Protein AF-A0A7Y7HTQ2-F1 (afdb_monomer)

Mean predicted aligned error: 9.41 Å

Structure (mmCIF, N/CA/C/O backbone):
data_AF-A0A7Y7HTQ2-F1
#
_entry.id   AF-A0A7Y7HTQ2-F1
#
loop_
_atom_site.group_PDB
_atom_site.id
_atom_site.type_symbol
_atom_site.label_atom_id
_atom_site.label_alt_id
_atom_site.label_comp_id
_atom_site.label_asym_id
_atom_site.label_entity_id
_atom_site.label_seq_id
_atom_site.pdbx_PDB_ins_code
_atom_site.Cartn_x
_atom_site.Cartn_y
_atom_site.Cartn_z
_atom_site.occupancy
_atom_site.B_iso_or_equiv
_atom_site.auth_seq_id
_atom_site.auth_comp_id
_atom_site.auth_asym_id
_atom_site.auth_atom_id
_atom_site.pdbx_PDB_model_num
ATOM 1 N N . MET A 1 1 ? -0.427 -9.510 -5.266 1.00 77.00 1 MET A N 1
ATOM 2 C CA . MET A 1 1 ? 0.005 -9.947 -3.918 1.00 77.00 1 MET A CA 1
ATOM 3 C C . MET A 1 1 ? 0.283 -8.762 -2.993 1.00 77.00 1 MET A C 1
ATOM 5 O O . MET A 1 1 ? -0.274 -8.772 -1.911 1.00 77.00 1 MET A O 1
ATOM 9 N N . TYR A 1 2 ? 1.017 -7.721 -3.427 1.00 90.69 2 TYR A N 1
ATOM 10 C CA . TYR A 1 2 ? 1.251 -6.487 -2.643 1.00 90.69 2 TYR A CA 1
ATOM 11 C C . TYR A 1 2 ? -0.009 -5.929 -1.949 1.00 90.69 2 TYR A C 1
ATOM 13 O O . TYR A 1 2 ? -0.053 -5.846 -0.726 1.00 90.69 2 TYR A O 1
ATOM 21 N N . GLU A 1 3 ? -1.048 -5.603 -2.730 1.00 91.75 3 GLU A N 1
ATOM 22 C CA . GLU A 1 3 ? -2.277 -4.967 -2.226 1.00 91.75 3 GLU A CA 1
ATOM 23 C C . GLU A 1 3 ? -2.999 -5.841 -1.196 1.00 91.75 3 GLU A C 1
ATOM 25 O O . GLU A 1 3 ? -3.417 -5.347 -0.157 1.00 91.75 3 GLU A O 1
ATOM 30 N N . VAL A 1 4 ? -3.067 -7.151 -1.447 1.00 93.62 4 VAL A N 1
ATOM 31 C CA . VAL A 1 4 ? -3.679 -8.120 -0.529 1.00 93.62 4 VAL A CA 1
ATOM 32 C C . VAL A 1 4 ? -2.907 -8.183 0.788 1.00 93.62 4 VAL A C 1
ATOM 34 O O . VAL A 1 4 ? -3.523 -8.143 1.848 1.00 93.62 4 VAL A O 1
ATOM 37 N N . THR A 1 5 ? -1.572 -8.240 0.742 1.00 96.31 5 THR A N 1
ATOM 38 C CA . THR A 1 5 ? -0.750 -8.285 1.957 1.00 96.31 5 THR A CA 1
ATOM 39 C C . THR A 1 5 ? -0.914 -7.020 2.789 1.00 96.31 5 THR A C 1
ATOM 41 O O . THR A 1 5 ? -1.166 -7.119 3.988 1.00 96.31 5 THR A O 1
ATOM 44 N N . LEU A 1 6 ? -0.807 -5.842 2.164 1.00 96.62 6 LEU A N 1
ATOM 45 C CA . LEU A 1 6 ? -0.951 -4.572 2.873 1.00 96.62 6 LEU A CA 1
ATOM 46 C C . LEU A 1 6 ? -2.354 -4.438 3.468 1.00 96.62 6 LEU A C 1
ATOM 48 O O . LEU A 1 6 ? -2.494 -4.159 4.655 1.00 96.62 6 LEU A O 1
ATOM 52 N N . ARG A 1 7 ? -3.390 -4.690 2.663 1.00 96.69 7 ARG A N 1
ATOM 53 C CA . ARG A 1 7 ? -4.786 -4.657 3.102 1.00 96.69 7 ARG A CA 1
ATOM 54 C C . ARG A 1 7 ? -5.019 -5.554 4.306 1.00 96.69 7 ARG A C 1
ATOM 56 O O . ARG A 1 7 ? -5.602 -5.110 5.288 1.00 96.69 7 ARG A O 1
ATOM 63 N N . ASN A 1 8 ? -4.592 -6.810 4.225 1.00 97.31 8 ASN A N 1
ATOM 64 C CA . ASN A 1 8 ? -4.834 -7.776 5.289 1.00 97.31 8 ASN A CA 1
ATOM 65 C C . ASN A 1 8 ? -4.094 -7.372 6.573 1.00 97.31 8 ASN A C 1
ATOM 67 O O . ASN A 1 8 ? -4.652 -7.517 7.657 1.00 97.31 8 ASN A O 1
ATOM 71 N N . ALA A 1 9 ? -2.885 -6.808 6.461 1.00 98.19 9 ALA A N 1
ATOM 72 C CA . ALA A 1 9 ? -2.145 -6.279 7.605 1.00 98.19 9 ALA A CA 1
ATOM 73 C C . ALA A 1 9 ? -2.853 -5.072 8.245 1.00 98.19 9 ALA A C 1
ATOM 75 O O . ALA A 1 9 ? -3.036 -5.048 9.462 1.00 98.19 9 ALA A O 1
ATOM 76 N N . ILE A 1 10 ? -3.319 -4.115 7.433 1.00 98.12 10 ILE A N 1
ATOM 77 C CA . ILE A 1 10 ? -4.090 -2.957 7.909 1.00 98.12 10 ILE A CA 1
ATOM 78 C C . ILE A 1 10 ? -5.382 -3.419 8.581 1.00 98.12 10 ILE A C 1
ATOM 80 O O . ILE A 1 10 ? -5.693 -2.982 9.687 1.00 98.12 10 ILE A O 1
ATOM 84 N N . HIS A 1 11 ? -6.128 -4.315 7.933 1.00 97.94 11 HIS A N 1
ATOM 85 C CA . HIS A 1 11 ? -7.374 -4.841 8.468 1.00 97.94 11 HIS A CA 1
ATOM 86 C C . HIS A 1 11 ? -7.144 -5.545 9.807 1.00 97.94 11 HIS A C 1
ATOM 88 O O . HIS A 1 11 ? -7.848 -5.249 10.766 1.00 97.94 11 HIS A O 1
ATOM 94 N N . ALA A 1 12 ? -6.133 -6.410 9.917 1.00 98.31 12 ALA A N 1
ATOM 95 C CA . ALA A 1 12 ? -5.802 -7.076 11.175 1.00 98.31 12 ALA A CA 1
ATOM 96 C C . ALA A 1 12 ? -5.446 -6.072 12.288 1.00 98.31 12 ALA A C 1
ATOM 98 O O . ALA A 1 12 ? -5.936 -6.198 13.413 1.00 98.31 12 ALA A O 1
ATOM 99 N N . ALA A 1 13 ? -4.644 -5.049 11.977 1.00 98.44 13 ALA A N 1
ATOM 100 C CA . ALA A 1 13 ? -4.253 -4.009 12.926 1.00 98.44 13 ALA A CA 1
ATOM 101 C C . ALA A 1 13 ? -5.442 -3.149 13.387 1.00 98.44 13 ALA A C 1
ATOM 103 O O . ALA A 1 13 ? -5.618 -2.917 14.585 1.00 98.44 13 ALA A O 1
ATOM 104 N N . ALA A 1 14 ? -6.289 -2.711 12.454 1.00 98.00 14 ALA A N 1
ATOM 105 C CA . ALA A 1 14 ? -7.491 -1.937 12.749 1.00 98.00 14 ALA A CA 1
ATOM 106 C C . ALA A 1 14 ? -8.499 -2.758 13.568 1.00 98.00 14 ALA A C 1
ATOM 108 O O . ALA A 1 14 ? -9.008 -2.276 14.581 1.00 98.00 14 ALA A O 1
ATOM 109 N N . SER A 1 15 ? -8.701 -4.027 13.205 1.00 98.00 15 SER A N 1
ATOM 110 C CA . SER A 1 15 ? -9.549 -4.967 13.943 1.00 98.00 15 SER A CA 1
ATOM 111 C C . SER A 1 15 ? -9.065 -5.173 15.374 1.00 98.00 15 SER A C 1
ATOM 113 O O . SER A 1 15 ? -9.860 -5.144 16.313 1.00 98.00 15 SER A O 1
ATOM 115 N N . LYS A 1 16 ? -7.750 -5.325 15.567 1.00 97.62 16 LYS A N 1
ATOM 116 C CA . LYS A 1 16 ? -7.134 -5.442 16.894 1.00 97.62 16 LYS A CA 1
ATOM 117 C C . LYS A 1 16 ? -7.305 -4.164 17.715 1.00 97.62 16 LYS A C 1
ATOM 119 O O . LYS A 1 16 ? -7.630 -4.248 18.898 1.00 97.62 16 LYS A O 1
ATOM 124 N N . PHE A 1 17 ? -7.121 -2.993 17.107 1.00 96.81 17 PHE A N 1
ATOM 125 C CA . PHE A 1 17 ? -7.304 -1.711 17.788 1.00 96.81 17 PHE A CA 1
ATOM 126 C C . PHE A 1 17 ? -8.758 -1.505 18.235 1.00 96.81 17 PHE A C 1
ATOM 128 O O . PHE A 1 17 ? -8.996 -1.151 19.391 1.00 96.81 17 PHE A O 1
ATOM 135 N N . ALA A 1 18 ? -9.719 -1.758 17.343 1.00 96.12 18 ALA A N 1
ATOM 136 C CA . ALA A 1 18 ? -11.150 -1.612 17.611 1.00 96.12 18 ALA A CA 1
ATOM 137 C C . ALA A 1 18 ? -11.735 -2.766 18.443 1.00 96.12 18 ALA A C 1
ATOM 139 O O . ALA A 1 18 ? -12.858 -2.669 18.930 1.00 96.12 18 ALA A O 1
ATOM 140 N N . LYS A 1 19 ? -10.982 -3.864 18.607 1.00 96.19 19 LYS A N 1
ATOM 141 C CA . LYS A 1 19 ? -11.442 -5.141 19.179 1.00 96.19 19 LYS A CA 1
ATOM 142 C C . LYS A 1 19 ? -12.650 -5.727 18.434 1.00 96.19 19 LYS A C 1
ATOM 144 O O . LYS A 1 19 ? -13.481 -6.406 19.034 1.00 96.19 19 LYS A O 1
ATOM 149 N N . ASN A 1 20 ? -12.758 -5.454 17.134 1.00 96.12 20 ASN A N 1
ATOM 150 C CA . ASN A 1 20 ? -13.853 -5.909 16.284 1.00 96.12 20 ASN A CA 1
ATOM 151 C C . ASN A 1 20 ? -13.441 -5.880 14.804 1.00 96.12 20 ASN A C 1
ATOM 153 O O . ASN A 1 20 ? -12.832 -4.912 14.357 1.00 96.12 20 ASN A O 1
ATOM 157 N N . ALA A 1 21 ? -13.812 -6.907 14.036 1.00 96.19 21 ALA A N 1
ATOM 158 C CA . ALA A 1 21 ? -13.518 -6.984 12.604 1.00 96.19 21 ALA A CA 1
ATOM 159 C C . ALA A 1 21 ? -14.261 -5.926 11.766 1.00 96.19 21 ALA A C 1
ATOM 161 O O . ALA A 1 21 ? -13.770 -5.493 10.728 1.00 96.19 21 ALA A O 1
ATOM 162 N N . ASN A 1 22 ? -15.415 -5.453 12.239 1.00 95.94 22 ASN A N 1
ATOM 163 C CA . ASN A 1 22 ? -16.217 -4.413 11.595 1.00 95.94 22 ASN A CA 1
ATOM 164 C C . ASN A 1 22 ? -15.806 -3.003 12.055 1.00 95.94 22 ASN A C 1
ATOM 166 O O . ASN A 1 22 ? -16.658 -2.147 12.271 1.00 95.94 22 ASN A O 1
ATOM 170 N N . TRP A 1 23 ? -14.507 -2.745 12.235 1.00 96.38 23 TRP A N 1
ATOM 171 C CA . TRP A 1 23 ? -13.965 -1.469 12.736 1.00 96.38 23 TRP A CA 1
ATOM 172 C C . TRP A 1 23 ? -14.415 -0.230 11.949 1.00 96.38 23 TRP A C 1
ATOM 174 O O . TRP A 1 23 ? -14.306 0.878 12.457 1.00 96.38 23 TRP A O 1
ATOM 184 N N . TYR A 1 24 ? -14.904 -0.404 10.724 1.00 95.25 24 TYR A N 1
ATOM 185 C CA . TYR A 1 24 ? -15.384 0.650 9.829 1.00 95.25 24 TYR A CA 1
ATOM 186 C C . TYR A 1 24 ? -16.888 0.952 9.964 1.00 95.25 24 TYR A C 1
ATOM 188 O O . TYR A 1 24 ? -17.378 1.900 9.348 1.00 95.25 24 TYR A O 1
ATOM 196 N N . ASP A 1 25 ? -17.647 0.135 10.699 1.00 93.88 25 ASP A N 1
ATOM 197 C CA . ASP A 1 25 ? -19.104 0.244 10.784 1.00 93.88 25 ASP A CA 1
ATOM 198 C C . ASP A 1 25 ? -19.523 1.397 11.702 1.00 93.88 25 ASP A C 1
ATOM 200 O O . ASP A 1 25 ? -19.812 1.212 12.881 1.00 93.88 25 ASP A O 1
ATOM 204 N N . TYR A 1 26 ? -19.593 2.602 11.141 1.00 88.25 26 TYR A N 1
ATOM 205 C CA . TYR A 1 26 ? -19.922 3.834 11.864 1.00 88.25 26 TYR A CA 1
ATOM 206 C C . TYR A 1 26 ? -21.347 3.877 12.450 1.00 88.25 26 TYR A C 1
ATOM 208 O O . TYR A 1 26 ? -21.691 4.852 13.117 1.00 88.25 26 TYR A O 1
ATOM 216 N N . SER A 1 27 ? -22.187 2.855 12.227 1.00 87.31 27 SER A N 1
ATOM 217 C CA . SER A 1 27 ? -23.428 2.681 13.003 1.00 87.31 27 SER A CA 1
ATOM 218 C C . SER A 1 27 ? -23.151 2.314 14.466 1.00 87.31 27 SER A C 1
ATOM 220 O O . SER A 1 27 ? -24.035 2.415 15.316 1.00 87.31 27 SER A O 1
ATOM 222 N N . GLN A 1 28 ? -21.921 1.893 14.761 1.00 89.25 28 GLN A N 1
ATOM 223 C CA . GLN A 1 28 ? -21.475 1.432 16.062 1.00 89.25 28 GLN A CA 1
ATOM 224 C C . GLN A 1 28 ? -20.608 2.490 16.746 1.00 89.25 28 GLN A C 1
ATOM 226 O O . GLN A 1 28 ? -19.717 3.083 16.144 1.00 89.25 28 GLN A O 1
ATOM 231 N N . THR A 1 29 ? -20.817 2.687 18.046 1.00 87.12 29 THR A N 1
ATOM 232 C CA . THR A 1 29 ? -20.112 3.706 18.849 1.00 87.12 29 THR A CA 1
ATOM 233 C C . THR A 1 29 ? -18.625 3.410 19.060 1.00 87.12 29 THR A C 1
ATOM 235 O O . THR A 1 29 ? -17.861 4.311 19.396 1.00 87.12 29 THR A O 1
ATOM 238 N N . TRP A 1 30 ? -18.208 2.155 18.882 1.00 87.06 30 TRP A N 1
ATOM 239 C CA . TRP A 1 30 ? -16.820 1.702 19.020 1.00 87.06 30 TRP A CA 1
ATOM 240 C C . TRP A 1 30 ? -16.035 1.723 17.701 1.00 87.06 30 TRP A C 1
ATOM 242 O O . TRP A 1 30 ? -14.839 1.424 17.710 1.00 87.06 30 TRP A O 1
ATOM 252 N N . ALA A 1 31 ? -16.685 2.031 16.575 1.00 92.31 31 ALA A N 1
ATOM 253 C CA . ALA A 1 31 ? -16.036 2.050 15.272 1.00 92.31 31 ALA A CA 1
ATOM 254 C C . ALA A 1 31 ? -14.999 3.177 15.164 1.00 92.31 31 ALA A C 1
ATOM 256 O O . ALA A 1 31 ? -15.096 4.222 15.811 1.00 92.31 31 ALA A O 1
ATOM 257 N N . LEU A 1 32 ? -13.997 2.955 14.315 1.00 93.62 32 LEU A N 1
ATOM 258 C CA . LEU A 1 32 ? -13.026 3.975 13.946 1.00 93.62 32 LEU A CA 1
ATOM 259 C C . LEU A 1 32 ? -13.731 5.102 13.193 1.00 93.62 32 LEU A C 1
ATOM 261 O O . LEU A 1 32 ? -14.605 4.867 12.353 1.00 93.62 32 LEU A O 1
ATOM 265 N N . SER A 1 33 ? -13.331 6.338 13.480 1.00 88.75 33 SER A N 1
ATOM 266 C CA . SER A 1 33 ? -13.898 7.499 12.798 1.00 88.75 33 SER A CA 1
ATOM 267 C C . SER A 1 33 ? -13.350 7.580 11.376 1.00 88.75 33 SER A C 1
ATOM 269 O O . SER A 1 33 ? -12.158 7.779 11.164 1.00 88.75 33 SER A O 1
ATOM 271 N N . LEU A 1 34 ? -14.233 7.409 10.392 1.00 91.19 34 LEU A N 1
ATOM 272 C CA . LEU A 1 34 ? -13.917 7.572 8.976 1.00 91.19 34 LEU A CA 1
ATOM 273 C C . LEU A 1 34 ? -14.508 8.880 8.457 1.00 91.19 34 LEU A C 1
ATOM 275 O O . LEU A 1 34 ? -15.632 9.252 8.803 1.00 91.19 34 LEU A O 1
ATOM 279 N N . HIS A 1 35 ? -13.768 9.554 7.580 1.00 87.31 35 HIS A N 1
ATOM 280 C CA . HIS A 1 35 ? -14.140 10.862 7.047 1.00 87.31 35 HIS A CA 1
ATOM 281 C C . HIS A 1 35 ? -14.067 10.897 5.517 1.00 87.31 35 HIS A C 1
ATOM 283 O O . HIS A 1 35 ? -13.320 10.134 4.898 1.00 87.31 35 HIS A O 1
ATOM 289 N N . GLY A 1 36 ? -14.852 11.803 4.923 1.00 90.19 36 GLY A N 1
ATOM 290 C CA . GLY A 1 36 ? -14.883 12.069 3.483 1.00 90.19 36 GLY A CA 1
ATOM 291 C C . GLY A 1 36 ? -15.055 10.807 2.635 1.00 90.19 36 GLY A C 1
ATOM 292 O O . GLY A 1 36 ? -15.781 9.887 3.007 1.00 90.19 36 GLY A O 1
ATOM 293 N N . THR A 1 37 ? -14.306 10.734 1.533 1.00 91.19 37 THR A N 1
ATOM 294 C CA . THR A 1 37 ? -14.405 9.649 0.547 1.00 91.19 37 THR A CA 1
ATOM 295 C C . THR A 1 37 ? -14.184 8.255 1.140 1.00 91.19 37 THR A C 1
ATOM 297 O O . THR A 1 37 ? -14.773 7.291 0.663 1.00 91.19 37 THR A O 1
ATOM 300 N N . THR A 1 38 ? -13.368 8.113 2.191 1.00 93.25 38 THR A N 1
ATOM 301 C CA . THR A 1 38 ? -13.151 6.820 2.863 1.00 93.25 38 THR A CA 1
ATOM 302 C C . THR A 1 38 ? -14.447 6.318 3.506 1.00 93.25 38 THR A C 1
ATOM 304 O O . THR A 1 38 ? -14.790 5.144 3.379 1.00 93.25 38 THR A O 1
ATOM 307 N N . LYS A 1 39 ? -15.210 7.211 4.149 1.00 93.81 39 LYS A N 1
ATOM 308 C CA . LYS A 1 39 ? -16.519 6.878 4.726 1.00 93.81 39 LYS A CA 1
ATOM 309 C C . LYS A 1 39 ? -17.540 6.550 3.638 1.00 93.81 39 LYS A C 1
ATOM 311 O O . LYS A 1 39 ? -18.279 5.576 3.777 1.00 93.81 39 LYS A O 1
ATOM 316 N N . ASP A 1 40 ? -17.555 7.330 2.561 1.00 93.38 40 ASP A N 1
ATOM 317 C CA . ASP A 1 40 ? -18.484 7.121 1.446 1.00 93.38 40 ASP A CA 1
ATOM 318 C C . ASP A 1 40 ? -18.280 5.734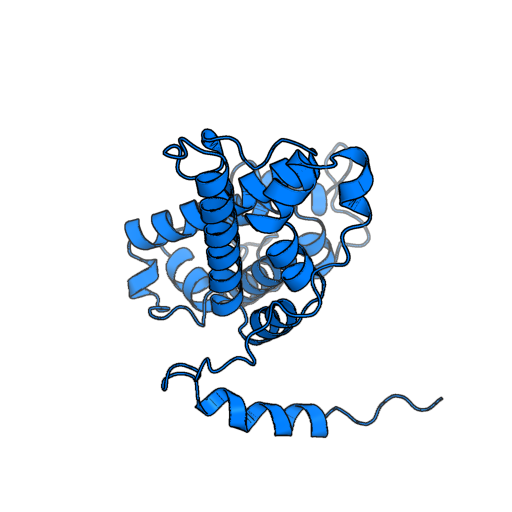 0.828 1.00 93.38 40 ASP A C 1
ATOM 320 O O . ASP A 1 40 ? -19.238 4.991 0.647 1.00 93.38 40 ASP A O 1
ATOM 324 N N . LYS A 1 41 ? -17.022 5.313 0.640 1.00 95.00 41 LYS A N 1
ATOM 325 C CA . LYS A 1 41 ? -16.708 3.974 0.122 1.00 95.00 41 LYS A CA 1
ATOM 326 C C . LYS A 1 41 ? -17.198 2.845 1.021 1.00 95.00 41 LYS A C 1
ATOM 328 O O . LYS A 1 41 ? -17.725 1.871 0.510 1.00 95.00 41 LYS A O 1
ATOM 333 N N . ILE A 1 42 ? -17.083 2.966 2.342 1.00 95.69 42 ILE A N 1
ATOM 334 C CA . ILE A 1 42 ? -17.669 1.972 3.260 1.00 95.69 42 ILE A CA 1
ATOM 335 C C . ILE A 1 42 ? -19.198 1.986 3.193 1.00 95.69 42 ILE A C 1
ATOM 337 O O . ILE A 1 42 ? -19.837 0.939 3.288 1.00 95.69 42 ILE A O 1
ATOM 341 N N . THR A 1 43 ? -19.788 3.167 3.022 1.00 94.06 43 THR A N 1
ATOM 342 C CA . THR A 1 43 ? -21.240 3.320 2.903 1.00 94.06 43 THR A CA 1
ATOM 343 C C . THR A 1 43 ? -21.758 2.604 1.654 1.00 94.06 43 THR A C 1
ATOM 345 O O . THR A 1 43 ? -22.722 1.849 1.762 1.00 94.06 43 THR A O 1
ATOM 348 N N . ASP A 1 44 ? -21.078 2.750 0.513 1.00 93.62 44 ASP A N 1
ATOM 349 C CA . ASP A 1 44 ? -21.398 2.055 -0.746 1.00 93.62 44 ASP A CA 1
ATOM 350 C C . ASP A 1 44 ? -21.376 0.517 -0.593 1.00 93.62 44 ASP A C 1
ATOM 352 O O . ASP A 1 44 ? -22.165 -0.203 -1.219 1.00 93.62 44 ASP A O 1
ATOM 356 N N . GLU A 1 45 ? -20.486 0.002 0.262 1.00 95.06 45 GLU A N 1
ATOM 357 C CA . GLU A 1 45 ? -20.359 -1.433 0.538 1.00 95.06 45 GLU A CA 1
ATOM 358 C C . GLU A 1 45 ? -21.426 -1.950 1.512 1.00 95.06 45 GLU A C 1
ATOM 360 O O . GLU A 1 45 ? -21.931 -3.059 1.345 1.00 95.06 45 GLU A O 1
ATOM 365 N N . LEU A 1 46 ? -21.798 -1.169 2.530 1.00 95.19 46 LEU A N 1
ATOM 366 C CA . LEU A 1 46 ? -22.736 -1.600 3.577 1.00 95.19 46 LEU A CA 1
ATOM 367 C C . LEU A 1 46 ? -24.205 -1.322 3.254 1.00 95.19 46 LEU A C 1
ATOM 369 O O . LEU A 1 46 ? -25.094 -2.001 3.783 1.00 95.19 46 LEU A O 1
ATOM 373 N N . TYR A 1 47 ? -24.467 -0.332 2.409 1.00 95.00 47 TYR A N 1
ATOM 374 C CA . TYR A 1 47 ? -25.804 0.153 2.089 1.00 95.00 47 TYR A CA 1
ATOM 375 C C . TYR A 1 47 ? -26.073 0.066 0.583 1.00 95.00 47 TYR A C 1
ATOM 377 O O . TYR A 1 47 ? -25.174 -0.126 -0.235 1.00 95.00 47 TYR A O 1
ATOM 385 N N . SER A 1 48 ? -27.348 0.135 0.212 1.00 92.25 48 SER A N 1
ATOM 386 C CA . SER A 1 48 ? -27.810 0.149 -1.177 1.00 92.25 48 SER A CA 1
ATOM 387 C C . SER A 1 48 ? -29.174 0.834 -1.289 1.00 92.25 48 SER A C 1
ATOM 389 O O . SER A 1 48 ? -29.921 0.879 -0.312 1.00 92.25 48 SER A O 1
ATOM 391 N N . GLY A 1 49 ? -29.516 1.320 -2.484 1.00 89.81 49 GLY A N 1
ATOM 392 C CA . GLY A 1 49 ? -30.830 1.895 -2.785 1.00 89.81 49 GLY A CA 1
ATOM 393 C C . GLY A 1 49 ? -30.992 3.374 -2.420 1.00 89.81 49 GLY A C 1
ATOM 394 O O . GLY A 1 49 ? -30.058 4.054 -1.996 1.00 89.81 49 GLY A O 1
ATOM 395 N N . THR A 1 50 ? -32.203 3.887 -2.641 1.00 87.56 50 THR A N 1
ATOM 396 C CA . THR A 1 50 ? -32.613 5.258 -2.305 1.00 87.56 50 THR A CA 1
ATOM 397 C C . THR A 1 50 ? -34.040 5.205 -1.740 1.00 87.56 50 THR A C 1
ATOM 399 O O . THR A 1 50 ? -34.956 4.892 -2.500 1.00 87.56 50 THR A O 1
ATOM 402 N N . PRO A 1 51 ? -34.261 5.467 -0.436 1.00 87.94 51 PRO A N 1
ATOM 403 C CA . PRO A 1 51 ? -33.276 5.854 0.581 1.00 87.94 51 PRO A CA 1
ATOM 404 C C . PRO A 1 51 ? -32.254 4.738 0.895 1.00 87.94 51 PRO A C 1
ATOM 406 O O . PRO A 1 51 ? -32.537 3.570 0.623 1.00 87.94 51 PRO A O 1
ATOM 409 N N . PRO A 1 52 ? -31.071 5.068 1.453 1.00 90.62 52 PRO A N 1
ATOM 4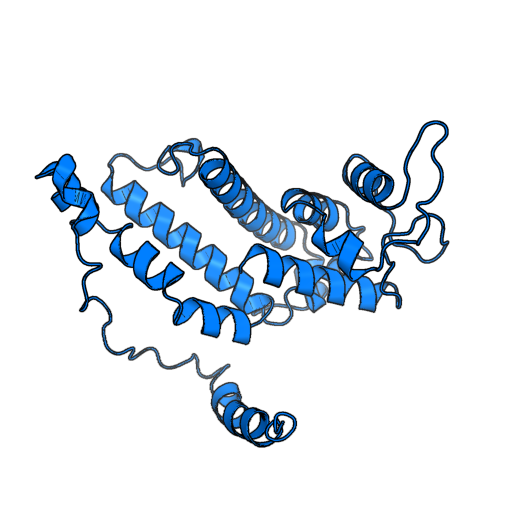10 C CA . PRO A 1 52 ? -30.040 4.078 1.755 1.00 90.62 52 PRO A CA 1
ATOM 411 C C . PRO A 1 52 ? -30.529 3.060 2.788 1.00 90.62 52 PRO A C 1
ATOM 413 O O . PRO A 1 52 ? -30.821 3.410 3.932 1.00 90.62 52 PRO A O 1
ATOM 416 N N . LEU A 1 53 ? -30.580 1.791 2.394 1.00 92.12 53 LEU A N 1
ATOM 417 C CA . LEU A 1 53 ? -30.907 0.671 3.272 1.00 92.12 53 LEU A CA 1
ATOM 418 C C . LEU A 1 53 ? -29.695 -0.234 3.429 1.00 92.12 53 LEU A C 1
ATOM 420 O O . LEU A 1 53 ? -28.941 -0.462 2.481 1.00 92.12 53 LEU A O 1
ATOM 424 N N . ARG A 1 54 ? -29.503 -0.759 4.640 1.00 93.06 54 ARG A N 1
ATOM 425 C CA . ARG A 1 54 ? -28.413 -1.693 4.920 1.00 93.06 54 ARG A CA 1
ATOM 426 C C . ARG A 1 54 ? -28.624 -2.973 4.109 1.00 93.06 54 ARG A C 1
ATOM 428 O O . ARG A 1 54 ? -29.737 -3.492 4.066 1.00 93.06 54 ARG A O 1
ATOM 435 N N . ARG A 1 55 ? -27.571 -3.488 3.474 1.00 92.44 55 ARG A N 1
ATOM 436 C CA . ARG A 1 55 ? -27.670 -4.668 2.596 1.00 92.44 55 ARG A CA 1
ATOM 437 C C . ARG A 1 55 ? -28.160 -5.913 3.346 1.00 92.44 55 ARG A C 1
ATOM 439 O O . ARG A 1 55 ? -27.775 -6.153 4.486 1.00 92.44 55 ARG A O 1
ATOM 446 N N . ALA A 1 56 ? -28.990 -6.729 2.709 1.00 90.50 56 ALA A N 1
ATOM 447 C CA . ALA A 1 56 ? -29.463 -7.996 3.264 1.00 90.50 56 ALA A CA 1
ATOM 448 C C . ALA A 1 56 ? -29.166 -9.134 2.265 1.00 90.50 56 ALA A C 1
ATOM 450 O O . ALA A 1 56 ? -29.657 -9.065 1.139 1.00 90.50 56 ALA A O 1
ATOM 451 N N . PRO A 1 57 ? -28.376 -10.163 2.637 1.00 90.31 57 PRO A N 1
ATOM 452 C CA . PRO A 1 57 ? -27.675 -10.316 3.915 1.00 90.31 57 PRO A CA 1
ATOM 453 C C . PRO A 1 57 ? -26.586 -9.249 4.121 1.00 90.31 57 PRO A C 1
ATOM 455 O O . PRO A 1 57 ? -26.101 -8.644 3.165 1.00 90.31 57 PRO A O 1
ATOM 458 N N . GLN A 1 58 ? -26.207 -9.023 5.382 1.00 90.19 58 GLN A N 1
ATOM 459 C CA . GLN A 1 58 ? -25.081 -8.146 5.699 1.00 90.19 58 GLN A CA 1
ATOM 460 C C . GLN A 1 58 ? -23.781 -8.734 5.133 1.00 90.19 58 GLN A C 1
ATOM 462 O O . GLN A 1 58 ? -23.502 -9.911 5.384 1.00 90.19 58 GLN A O 1
ATOM 467 N N . PRO A 1 59 ? -22.976 -7.945 4.401 1.00 94.44 59 PRO A N 1
ATOM 468 C CA . PRO A 1 59 ? -21.659 -8.378 3.957 1.00 94.44 59 PRO A CA 1
ATOM 469 C C . PRO A 1 59 ? -20.768 -8.760 5.145 1.00 94.44 59 PRO A C 1
ATOM 471 O O . PRO A 1 59 ? -20.804 -8.118 6.196 1.00 94.44 59 PRO A O 1
ATOM 474 N N . THR A 1 60 ? -19.946 -9.796 4.981 1.00 96.00 60 THR A N 1
ATOM 475 C CA . THR A 1 60 ? -18.948 -10.164 5.993 1.00 96.00 60 THR A CA 1
ATOM 476 C C . THR A 1 60 ? -17.811 -9.132 6.038 1.00 96.00 60 THR A C 1
ATOM 478 O O . THR A 1 60 ? -17.579 -8.447 5.036 1.00 96.00 60 THR A O 1
ATOM 481 N N . PRO A 1 61 ? -17.049 -9.043 7.149 1.00 96.31 61 PRO A N 1
ATOM 482 C CA . PRO A 1 61 ? -15.896 -8.149 7.229 1.00 96.31 61 PRO A CA 1
ATOM 483 C C . PRO A 1 61 ? -14.903 -8.331 6.084 1.00 96.31 61 PRO A C 1
ATOM 485 O O . PRO A 1 61 ? -14.490 -7.363 5.448 1.00 96.31 61 PRO A O 1
ATOM 488 N N . ASP A 1 62 ? -14.582 -9.585 5.770 1.00 95.25 62 ASP A N 1
ATOM 489 C CA . ASP A 1 62 ? -13.668 -9.916 4.681 1.00 95.25 62 ASP A CA 1
ATOM 490 C C . ASP A 1 62 ? -14.240 -9.531 3.316 1.00 95.25 62 ASP A C 1
ATOM 492 O O . ASP A 1 62 ? -13.487 -9.067 2.462 1.00 95.25 62 ASP A O 1
ATOM 496 N N . ALA A 1 63 ? -15.556 -9.669 3.108 1.00 95.94 63 ALA A N 1
ATOM 497 C CA . ALA A 1 63 ? -16.198 -9.260 1.863 1.00 95.94 63 ALA A CA 1
ATOM 498 C C . ALA A 1 63 ? -16.055 -7.748 1.648 1.00 95.94 63 ALA A C 1
ATOM 500 O O . ALA A 1 63 ? -15.537 -7.350 0.604 1.00 95.94 63 ALA A O 1
ATOM 501 N N . VAL A 1 64 ? -16.401 -6.934 2.655 1.00 96.75 64 VAL A N 1
ATOM 502 C CA . VAL A 1 64 ? -16.258 -5.466 2.604 1.00 96.75 64 VAL A CA 1
ATOM 503 C C . VAL A 1 64 ? -14.804 -5.074 2.390 1.00 96.75 64 VAL A C 1
ATOM 505 O O . VAL A 1 64 ? -14.476 -4.319 1.487 1.00 96.75 64 VAL A O 1
ATOM 508 N N . VAL A 1 65 ? -13.890 -5.611 3.193 1.00 96.56 65 VAL A N 1
ATOM 509 C CA . VAL A 1 65 ? -12.461 -5.301 3.070 1.00 96.56 65 VAL A CA 1
ATOM 510 C C . VAL A 1 65 ? -11.953 -5.679 1.683 1.00 96.56 65 VAL A C 1
ATOM 512 O O . VAL A 1 65 ? -11.164 -4.945 1.090 1.00 96.56 65 VAL A O 1
ATOM 515 N N . SER A 1 66 ? -12.409 -6.807 1.140 1.00 95.06 66 SER A N 1
ATOM 516 C CA . SER A 1 66 ? -11.932 -7.298 -0.143 1.00 95.06 66 SER A CA 1
ATOM 517 C C . SER A 1 66 ? -12.392 -6.490 -1.354 1.00 95.06 66 SER A C 1
ATOM 519 O O . SER A 1 66 ? -11.649 -6.460 -2.339 1.00 95.06 66 SER A O 1
ATOM 521 N N . SER A 1 67 ? -13.553 -5.832 -1.277 1.00 95.19 67 SER A N 1
ATOM 522 C CA . SER A 1 67 ? -14.114 -5.006 -2.355 1.00 95.19 67 SER A CA 1
ATOM 523 C C . SER A 1 67 ? -13.509 -3.602 -2.417 1.00 95.19 67 SER A C 1
ATOM 525 O O . SER A 1 67 ? -13.519 -2.965 -3.473 1.00 95.19 67 SER A O 1
ATOM 527 N N . LEU A 1 68 ? -12.907 -3.125 -1.324 1.00 95.50 68 LEU A N 1
ATOM 528 C CA . LEU A 1 68 ? -12.294 -1.801 -1.269 1.00 95.50 68 LEU A CA 1
ATOM 529 C C . LEU A 1 68 ? -11.048 -1.709 -2.156 1.00 95.50 68 LEU A C 1
ATOM 531 O O . LEU A 1 68 ? -10.084 -2.467 -2.024 1.00 95.50 68 LEU A O 1
ATOM 535 N N . SER A 1 69 ? -11.052 -0.705 -3.033 1.00 92.38 69 SER A N 1
ATOM 536 C CA . SER A 1 69 ? -9.936 -0.417 -3.938 1.00 92.38 69 SER A CA 1
ATOM 537 C C . SER A 1 69 ? -8.646 -0.056 -3.197 1.00 92.38 69 SER A C 1
ATOM 539 O O . SER A 1 69 ? -8.684 0.482 -2.091 1.00 92.38 69 SER A O 1
ATOM 541 N N . PHE A 1 70 ? -7.496 -0.215 -3.856 1.00 88.75 70 PHE A N 1
ATOM 542 C CA . PHE A 1 70 ? -6.207 0.136 -3.259 1.00 88.75 70 PHE A CA 1
ATOM 543 C C . PHE A 1 70 ? -6.146 1.558 -2.665 1.00 88.75 70 PHE A C 1
ATOM 545 O O . PHE A 1 70 ? -5.554 1.775 -1.609 1.00 88.75 70 PHE A O 1
ATOM 552 N N . GLY A 1 71 ? -6.791 2.532 -3.318 1.00 89.50 71 GLY A N 1
ATOM 553 C CA . GLY A 1 71 ? -6.781 3.926 -2.868 1.00 89.50 71 GLY A CA 1
ATOM 554 C C . GLY A 1 71 ? -7.516 4.186 -1.561 1.00 89.50 71 GLY A C 1
ATOM 555 O O . GLY A 1 71 ? -7.169 5.137 -0.862 1.00 89.50 71 GLY A O 1
ATOM 556 N N . PHE A 1 72 ? -8.458 3.315 -1.195 1.00 95.00 72 PHE A N 1
ATOM 557 C CA . PHE A 1 72 ? -9.117 3.371 0.104 1.00 95.00 72 PHE A CA 1
ATOM 558 C C . PHE A 1 72 ? -8.095 3.284 1.242 1.00 95.00 72 PHE A C 1
ATOM 560 O O . PHE A 1 72 ? -8.141 4.086 2.167 1.00 95.00 72 PHE A O 1
ATOM 567 N N . TRP A 1 73 ? -7.134 2.360 1.151 1.00 95.06 73 TRP A N 1
ATOM 568 C CA . TRP A 1 73 ? -6.176 2.088 2.227 1.00 95.06 73 TRP A CA 1
ATOM 569 C C . TRP A 1 73 ? -5.242 3.268 2.494 1.00 95.06 73 TRP A C 1
ATOM 571 O O . TRP A 1 73 ? -4.966 3.580 3.650 1.00 95.06 73 TRP A O 1
ATOM 581 N N . ASN A 1 74 ? -4.829 3.985 1.446 1.00 91.94 74 ASN A N 1
ATOM 582 C CA . ASN A 1 74 ? -4.060 5.220 1.601 1.00 91.94 74 ASN A CA 1
ATOM 583 C C . ASN A 1 74 ? -4.898 6.328 2.251 1.00 91.94 74 ASN A C 1
ATOM 585 O O . ASN A 1 74 ? -4.396 7.034 3.123 1.00 91.94 74 ASN A O 1
ATOM 589 N N . GLY A 1 75 ? -6.168 6.474 1.862 1.00 92.50 75 GLY A N 1
ATOM 590 C CA . GLY A 1 75 ? -7.084 7.429 2.494 1.00 92.50 75 GLY A CA 1
ATOM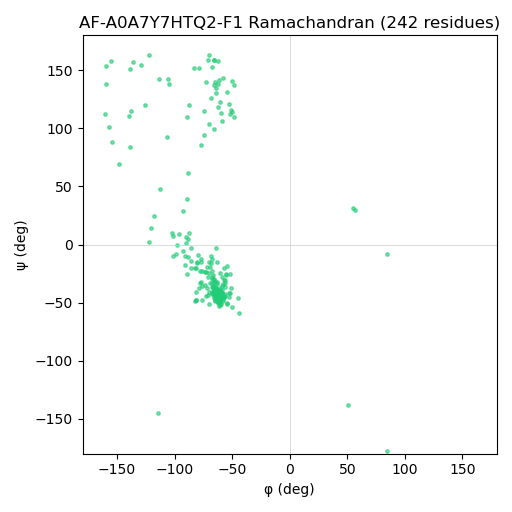 591 C C . GLY A 1 75 ? -7.354 7.098 3.963 1.00 92.50 75 GLY A C 1
ATOM 592 O O . GLY A 1 75 ? -7.333 7.988 4.806 1.00 92.50 75 GLY A O 1
ATOM 593 N N . PHE A 1 76 ? -7.541 5.816 4.280 1.00 96.00 76 PHE A N 1
ATOM 594 C CA . PHE A 1 76 ? -7.727 5.326 5.642 1.00 96.00 76 PHE A CA 1
ATOM 595 C C . PHE A 1 76 ? -6.514 5.626 6.526 1.00 96.00 76 PHE A C 1
ATOM 597 O O . PHE A 1 76 ? -6.676 6.251 7.568 1.00 96.00 76 PHE A O 1
ATOM 604 N N . LEU A 1 77 ? -5.303 5.246 6.099 1.00 95.50 77 LEU A N 1
ATOM 605 C CA . LEU A 1 77 ? -4.089 5.462 6.893 1.00 95.50 77 LEU A CA 1
ATOM 606 C C . LEU A 1 77 ? -3.774 6.950 7.110 1.00 95.50 77 LEU A C 1
ATOM 608 O O . LEU A 1 77 ? -3.364 7.316 8.207 1.00 95.50 77 LEU A O 1
ATOM 612 N N . ASN A 1 78 ? -4.003 7.807 6.106 1.00 92.38 78 ASN A N 1
ATOM 613 C CA . ASN A 1 78 ? -3.844 9.262 6.248 1.00 92.38 78 ASN A CA 1
ATOM 614 C C . ASN A 1 78 ? -4.924 9.904 7.133 1.00 92.38 78 ASN A C 1
ATOM 616 O O . ASN A 1 78 ? -4.706 10.984 7.674 1.00 92.38 78 ASN A O 1
ATOM 620 N N . GLY A 1 79 ? -6.093 9.271 7.250 1.00 92.81 79 GLY A N 1
ATOM 621 C CA . GLY A 1 79 ? -7.212 9.758 8.054 1.00 92.81 79 GLY A CA 1
ATOM 622 C C . GLY A 1 79 ? -7.160 9.349 9.526 1.00 92.81 79 GLY A C 1
ATOM 623 O O . GLY A 1 79 ? -8.046 9.743 10.279 1.00 92.81 79 GLY A O 1
ATOM 624 N N . LEU A 1 80 ? -6.163 8.559 9.939 1.00 94.88 80 LEU A N 1
ATOM 625 C CA . LEU A 1 80 ? -6.026 8.117 11.324 1.00 94.88 80 LEU A CA 1
ATOM 626 C C . LEU A 1 80 ? -5.729 9.296 12.254 1.00 94.88 80 LEU A C 1
ATOM 628 O O . LEU A 1 80 ? -4.871 10.136 11.988 1.00 94.88 80 LEU A O 1
ATOM 632 N N . THR A 1 81 ? -6.390 9.318 13.405 1.00 94.38 81 THR A N 1
ATOM 633 C CA . THR A 1 81 ? -6.107 10.296 14.461 1.00 94.38 81 THR A CA 1
ATOM 634 C C . THR A 1 81 ? -4.750 10.032 15.121 1.00 94.38 81 THR A C 1
ATOM 636 O O . THR A 1 81 ? -4.229 8.913 15.103 1.00 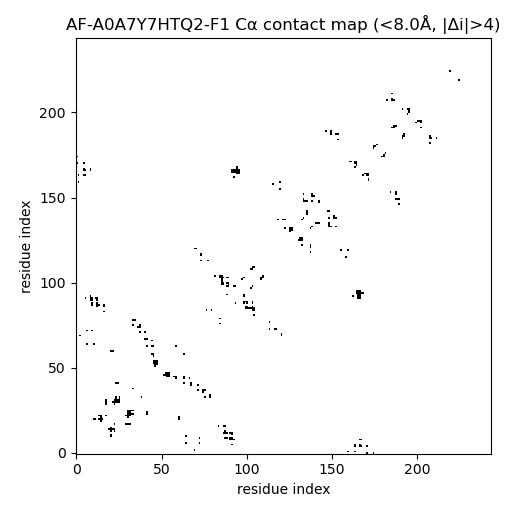94.38 81 THR A O 1
ATOM 639 N N . SER A 1 82 ? -4.212 11.023 15.842 1.00 93.88 82 SER A N 1
ATOM 640 C CA . SER A 1 82 ? -2.969 10.881 16.625 1.00 93.88 82 SER A CA 1
ATOM 641 C C . SER A 1 82 ? -3.010 9.751 17.667 1.00 93.88 82 SER A C 1
ATOM 643 O O . SER A 1 82 ? -1.965 9.284 18.119 1.00 93.88 82 SER A O 1
ATOM 645 N N . ARG A 1 83 ? -4.210 9.301 18.061 1.00 94.00 83 ARG A N 1
ATOM 646 C CA . ARG A 1 83 ? -4.415 8.161 18.967 1.00 94.00 83 ARG A CA 1
ATOM 647 C C . ARG A 1 83 ? -4.330 6.818 18.238 1.00 94.00 83 ARG A C 1
ATOM 649 O O . ARG A 1 83 ? -3.796 5.855 18.792 1.00 94.00 83 ARG A O 1
ATOM 656 N N . GLU A 1 84 ? -4.894 6.739 17.039 1.00 95.81 84 GLU A N 1
ATOM 657 C CA . GLU A 1 84 ? -5.005 5.510 16.246 1.00 95.81 84 GLU A CA 1
ATOM 658 C C . GLU A 1 84 ? -3.705 5.213 15.501 1.00 95.81 84 GLU A C 1
ATOM 660 O O . GLU A 1 84 ? -3.180 4.098 15.590 1.00 95.81 84 GLU A O 1
ATOM 665 N N . GLN A 1 85 ? -3.153 6.231 14.835 1.00 96.69 85 GLN A N 1
ATOM 666 C CA . GLN A 1 85 ? -2.017 6.127 13.921 1.00 96.69 85 GLN A CA 1
ATOM 667 C C . GLN A 1 85 ? -0.831 5.361 14.524 1.00 96.69 85 GLN A C 1
ATOM 669 O O . GLN A 1 85 ? -0.415 4.368 13.923 1.00 96.69 85 GLN A O 1
ATOM 674 N N . PRO A 1 86 ? -0.299 5.707 15.715 1.00 97.69 86 PRO A N 1
ATOM 675 C CA . PRO A 1 86 ? 0.893 5.036 16.220 1.00 97.69 86 PRO A CA 1
ATOM 676 C C . PRO A 1 86 ? 0.679 3.546 16.485 1.00 97.69 86 PRO A C 1
ATOM 678 O O . PRO A 1 86 ? 1.605 2.753 16.334 1.00 97.69 86 PRO A O 1
ATOM 681 N N . ARG A 1 87 ? -0.533 3.148 16.887 1.00 98.00 87 ARG A N 1
ATOM 682 C CA . ARG A 1 87 ? -0.859 1.760 17.241 1.00 98.00 87 ARG A CA 1
ATOM 683 C C . ARG A 1 87 ? -1.160 0.932 15.997 1.00 98.00 87 ARG A C 1
ATOM 685 O O . ARG A 1 87 ? -0.561 -0.125 15.826 1.00 98.00 87 ARG A O 1
ATOM 692 N N . ILE A 1 88 ? -2.012 1.445 15.109 1.00 98.25 88 ILE A N 1
ATOM 693 C CA . ILE A 1 88 ? -2.376 0.756 13.866 1.00 98.25 88 ILE A CA 1
ATOM 694 C C . ILE A 1 88 ? -1.152 0.610 12.957 1.00 98.25 88 ILE A C 1
ATOM 696 O O . ILE A 1 88 ? -0.936 -0.476 12.429 1.00 98.25 88 ILE A O 1
ATOM 700 N N . LEU A 1 89 ? -0.302 1.637 12.817 1.00 98.31 89 LEU A N 1
ATOM 701 C CA . LEU A 1 89 ? 0.922 1.528 12.011 1.00 98.31 89 LEU A CA 1
ATOM 702 C C . LEU A 1 89 ? 1.951 0.573 12.628 1.00 98.31 89 LEU A C 1
ATOM 704 O O . LEU A 1 89 ? 2.585 -0.175 11.887 1.00 98.31 89 LEU A O 1
ATOM 708 N N . THR A 1 90 ? 2.085 0.540 13.962 1.00 98.56 90 THR A N 1
ATOM 709 C CA . THR A 1 90 ? 2.966 -0.440 14.629 1.00 98.56 90 THR A CA 1
ATOM 710 C C . THR A 1 90 ? 2.548 -1.864 14.278 1.00 98.56 90 THR A C 1
ATOM 712 O O . THR A 1 90 ? 3.385 -2.662 13.870 1.00 98.56 90 THR A O 1
ATOM 715 N N . ASP A 1 91 ? 1.256 -2.170 14.396 1.00 98.50 91 ASP A N 1
ATOM 716 C CA . ASP A 1 91 ? 0.744 -3.515 14.130 1.00 98.50 91 ASP A CA 1
ATOM 717 C C . ASP A 1 91 ? 0.707 -3.843 12.622 1.00 98.50 91 ASP A C 1
ATOM 719 O O . ASP A 1 91 ? 0.980 -4.977 12.237 1.00 98.50 91 ASP A O 1
ATOM 723 N N . THR A 1 92 ? 0.431 -2.860 11.756 1.00 98.50 92 THR A N 1
ATOM 724 C CA . THR A 1 92 ? 0.412 -3.036 10.287 1.00 98.50 92 THR A CA 1
ATOM 725 C C . THR A 1 92 ? 1.808 -3.318 9.732 1.00 98.50 92 THR A C 1
ATOM 727 O O . THR A 1 92 ? 1.974 -4.152 8.843 1.00 98.50 92 THR A O 1
ATOM 730 N N . PHE A 1 93 ? 2.817 -2.612 10.245 1.00 98.25 93 PHE A N 1
ATOM 731 C CA . PHE A 1 93 ? 4.209 -2.697 9.806 1.00 98.25 93 PHE A CA 1
ATOM 732 C C . PHE A 1 93 ? 5.076 -3.309 10.906 1.00 98.25 93 PHE A C 1
ATOM 734 O O . PHE A 1 93 ? 6.129 -2.773 11.254 1.00 98.25 93 PHE A O 1
ATOM 741 N N . ALA A 1 94 ? 4.622 -4.420 11.489 1.00 98.06 94 ALA A N 1
ATOM 742 C CA . ALA A 1 94 ? 5.235 -5.049 12.659 1.00 98.06 94 ALA A CA 1
ATOM 743 C C . ALA A 1 94 ? 6.726 -5.390 12.481 1.00 98.06 94 ALA A C 1
ATOM 745 O O . ALA A 1 94 ? 7.472 -5.412 13.457 1.00 98.06 94 ALA A O 1
ATOM 746 N N . PHE A 1 95 ? 7.177 -5.609 11.243 1.00 98.00 95 PHE A N 1
ATOM 747 C CA . PHE A 1 95 ? 8.558 -5.978 10.921 1.00 98.00 95 PHE A CA 1
ATOM 748 C C . PHE A 1 95 ? 9.408 -4.808 10.400 1.00 98.00 95 PHE A C 1
ATOM 750 O O . PHE A 1 95 ? 10.547 -5.017 9.980 1.00 98.00 95 PHE A O 1
ATOM 757 N N . HIS A 1 96 ? 8.891 -3.574 10.424 1.00 97.62 96 HIS A N 1
ATOM 758 C CA . HIS A 1 96 ? 9.701 -2.385 10.153 1.00 97.62 96 HIS A CA 1
ATOM 759 C C . HIS A 1 96 ? 10.822 -2.251 11.213 1.00 97.62 96 HIS A C 1
ATOM 761 O O . HIS A 1 96 ? 10.537 -2.419 12.403 1.00 97.62 96 HIS A O 1
ATOM 767 N N . PRO A 1 97 ? 12.076 -1.896 10.850 1.00 96.44 97 PRO A N 1
ATOM 768 C CA . PRO A 1 97 ? 13.216 -1.857 11.787 1.00 96.44 97 PRO A CA 1
ATOM 769 C C . PRO A 1 97 ? 13.008 -0.980 13.028 1.00 96.44 97 PRO A C 1
ATOM 771 O O . PRO A 1 97 ? 13.620 -1.181 14.076 1.00 96.44 97 PRO A O 1
ATOM 774 N N . HIS A 1 98 ? 12.132 0.015 12.911 1.00 96.12 98 HIS A N 1
ATOM 775 C CA . HIS A 1 98 ? 11.778 0.930 13.989 1.00 96.12 98 HIS A CA 1
ATOM 776 C C . HIS A 1 98 ? 10.300 0.848 14.372 1.00 96.12 98 HIS A C 1
ATOM 778 O O . HIS A 1 98 ? 9.763 1.833 14.869 1.00 96.12 98 HIS A O 1
ATOM 784 N N . SER A 1 99 ? 9.622 -0.279 14.129 1.00 95.44 99 SER A N 1
ATOM 785 C CA . SER A 1 99 ? 8.186 -0.390 14.398 1.00 95.44 99 SER A CA 1
ATOM 786 C C . SER A 1 99 ? 7.873 -0.304 15.889 1.00 95.44 99 SER A C 1
ATOM 788 O O . SER A 1 99 ? 8.043 -1.253 16.651 1.00 95.44 99 SER A O 1
ATOM 790 N N . LYS A 1 100 ? 7.455 0.882 16.324 1.00 97.38 100 LYS A N 1
ATOM 791 C CA . LYS A 1 100 ? 6.999 1.173 17.684 1.00 97.38 100 LYS A CA 1
ATOM 792 C C . LYS A 1 100 ? 6.160 2.446 17.671 1.00 97.38 100 LYS A C 1
ATOM 794 O O . LYS A 1 100 ? 6.446 3.331 16.857 1.00 97.38 100 LYS A O 1
ATOM 799 N N . PRO A 1 101 ? 5.225 2.628 18.622 1.00 97.38 101 PRO A N 1
ATOM 800 C CA . PRO A 1 101 ? 4.365 3.809 18.646 1.00 97.38 101 PRO A CA 1
ATOM 801 C C . PRO A 1 101 ? 5.155 5.120 18.593 1.00 97.38 101 PRO A C 1
ATOM 803 O O . PRO A 1 101 ? 4.838 5.988 17.795 1.00 97.38 101 PRO A O 1
ATOM 806 N N . LYS A 1 102 ? 6.272 5.224 19.329 1.00 97.75 102 LYS A N 1
ATOM 807 C CA . LYS A 1 102 ? 7.135 6.419 19.317 1.00 97.75 102 LYS A CA 1
ATOM 808 C C . LYS A 1 102 ? 7.647 6.798 17.919 1.00 97.75 102 LYS A C 1
ATOM 810 O O . LYS A 1 102 ? 7.790 7.979 17.641 1.00 97.75 102 LYS A O 1
ATOM 815 N N . HIS A 1 103 ? 7.950 5.823 17.061 1.00 97.69 103 HIS A N 1
ATOM 816 C CA . HIS A 1 103 ? 8.412 6.090 15.697 1.00 97.69 103 HIS A CA 1
ATOM 817 C C . HIS A 1 103 ? 7.263 6.600 14.820 1.00 97.69 103 HIS A C 1
ATOM 819 O O . HIS A 1 103 ? 7.422 7.598 14.122 1.00 97.69 103 HIS A O 1
ATOM 825 N N . TRP A 1 104 ? 6.099 5.957 14.921 1.00 97.69 104 TRP A N 1
ATOM 826 C CA . TRP A 1 104 ? 4.901 6.272 14.140 1.00 97.69 104 TRP A CA 1
ATOM 827 C C . TRP A 1 104 ? 4.098 7.476 14.662 1.00 97.69 104 TRP A C 1
ATOM 829 O O . TRP A 1 104 ? 3.186 7.950 13.990 1.00 97.69 104 TRP A O 1
ATOM 839 N N . SER A 1 105 ? 4.431 8.000 15.843 1.00 96.94 105 SER A N 1
ATOM 840 C CA . SER A 1 105 ? 3.944 9.295 16.335 1.00 96.94 105 SER A CA 1
ATOM 841 C C . SER A 1 105 ? 4.647 10.491 15.685 1.00 96.94 105 SER A C 1
ATOM 843 O O . SER A 1 105 ? 4.174 11.613 15.829 1.00 96.94 105 SER A O 1
ATOM 845 N N . ILE A 1 106 ? 5.781 10.282 15.011 1.00 9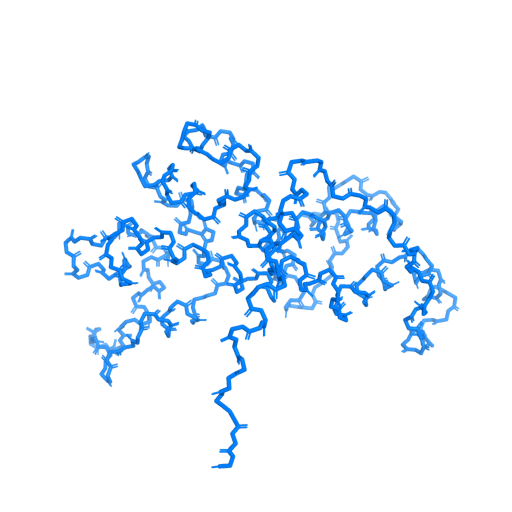6.81 106 ILE A N 1
ATOM 846 C CA . ILE A 1 106 ? 6.541 11.357 14.367 1.00 96.81 106 ILE A CA 1
ATOM 847 C C . ILE A 1 106 ? 5.987 11.573 12.958 1.00 96.81 106 ILE A C 1
ATOM 849 O O . ILE A 1 106 ? 6.042 10.669 12.124 1.00 96.81 106 ILE A O 1
ATOM 853 N N . THR A 1 107 ? 5.503 12.786 12.684 1.00 95.50 107 THR A N 1
ATOM 854 C CA . THR A 1 107 ? 4.845 13.135 11.417 1.00 95.50 107 THR A CA 1
ATOM 855 C C . THR A 1 107 ? 5.717 12.863 10.196 1.00 95.50 107 THR A C 1
ATOM 857 O O . THR A 1 10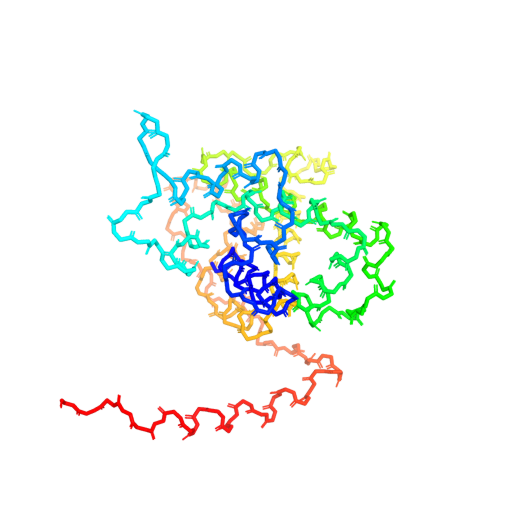7 ? 5.217 12.296 9.236 1.00 95.50 107 THR A O 1
ATOM 860 N N . SER A 1 108 ? 7.015 13.193 10.227 1.00 96.81 108 SER A N 1
ATOM 861 C CA . SER A 1 108 ? 7.909 12.964 9.079 1.00 96.81 108 SER A CA 1
ATOM 862 C C . SER A 1 108 ? 8.009 11.486 8.700 1.00 96.81 108 SER A C 1
ATOM 864 O O . SER A 1 108 ? 7.875 11.153 7.531 1.00 96.81 108 SER A O 1
ATOM 866 N N . ASN A 1 109 ? 8.131 10.587 9.683 1.00 96.62 109 ASN A N 1
ATOM 867 C CA . ASN A 1 109 ? 8.221 9.145 9.425 1.00 96.62 109 ASN A CA 1
ATOM 868 C C . ASN A 1 109 ? 6.939 8.603 8.779 1.00 96.62 109 ASN A C 1
ATOM 870 O O . ASN A 1 109 ? 6.988 7.723 7.920 1.00 96.62 109 ASN A O 1
ATOM 874 N N . VAL A 1 110 ? 5.781 9.120 9.200 1.00 96.25 110 VAL A N 1
ATOM 875 C CA . VAL A 1 110 ? 4.498 8.743 8.599 1.00 96.25 110 VAL A CA 1
ATOM 876 C C . VAL A 1 110 ? 4.367 9.328 7.201 1.00 96.25 110 VAL A C 1
ATOM 878 O O . VAL A 1 110 ? 3.990 8.593 6.295 1.00 96.25 110 VAL A O 1
ATOM 881 N N . SER A 1 111 ? 4.735 10.592 6.996 1.00 95.56 111 SER A N 1
ATOM 882 C CA . SER A 1 111 ? 4.754 11.217 5.670 1.00 95.56 111 SER A CA 1
ATOM 883 C C . SER A 1 111 ? 5.629 10.441 4.684 1.00 95.56 111 SER A C 1
ATOM 885 O O . SER A 1 111 ? 5.169 10.157 3.580 1.00 95.56 111 SER A O 1
ATOM 887 N N . ASP A 1 112 ? 6.826 10.014 5.093 1.00 95.06 112 ASP A N 1
ATOM 888 C CA . ASP A 1 112 ? 7.742 9.230 4.255 1.00 95.06 112 ASP A CA 1
ATOM 889 C C . ASP A 1 112 ? 7.126 7.880 3.847 1.00 95.06 112 ASP A C 1
ATOM 891 O O . ASP A 1 112 ? 7.178 7.472 2.681 1.00 95.06 112 ASP A O 1
ATOM 895 N N . LEU A 1 113 ? 6.488 7.187 4.797 1.00 95.75 113 LEU A N 1
ATOM 896 C CA . LEU A 1 113 ? 5.754 5.951 4.522 1.00 95.75 113 LEU A CA 1
ATOM 897 C C . LEU A 1 113 ? 4.585 6.205 3.559 1.00 95.75 113 LEU A C 1
ATOM 899 O O . LEU A 1 113 ? 4.422 5.474 2.580 1.00 95.75 113 LEU A O 1
ATOM 903 N N . MET A 1 114 ? 3.773 7.231 3.819 1.00 95.06 114 MET A N 1
ATOM 904 C CA . MET A 1 114 ? 2.614 7.569 2.990 1.00 95.06 114 MET A CA 1
ATOM 905 C C . MET A 1 114 ? 3.034 7.936 1.567 1.00 95.06 114 MET A C 1
ATOM 907 O O . MET A 1 114 ? 2.383 7.510 0.612 1.00 95.06 114 MET A O 1
ATOM 911 N N . GLU A 1 115 ? 4.144 8.652 1.392 1.00 93.44 115 GLU A N 1
ATOM 912 C CA . GLU A 1 115 ? 4.687 8.979 0.075 1.00 93.44 115 GLU A CA 1
ATOM 913 C C . GLU A 1 115 ? 5.079 7.714 -0.702 1.00 93.44 115 GLU A C 1
ATOM 915 O O . GLU A 1 115 ? 4.727 7.577 -1.880 1.00 93.44 115 GLU A O 1
ATOM 920 N N . LYS A 1 116 ? 5.739 6.747 -0.048 1.00 93.00 116 LYS A N 1
ATOM 921 C CA . LYS A 1 116 ? 6.065 5.446 -0.659 1.00 93.00 116 LYS A CA 1
ATOM 922 C C . LYS A 1 116 ? 4.804 4.692 -1.088 1.00 93.00 116 LYS A C 1
ATOM 924 O O . LYS A 1 116 ? 4.719 4.243 -2.234 1.00 93.00 116 LYS A O 1
ATOM 929 N N . LEU A 1 117 ? 3.796 4.598 -0.217 1.00 94.12 117 LEU A N 1
ATOM 930 C CA . LEU A 1 117 ? 2.525 3.934 -0.540 1.00 94.12 117 LEU A CA 1
ATOM 931 C C . LEU A 1 117 ? 1.796 4.618 -1.706 1.00 94.12 117 LEU A C 1
ATOM 933 O O . LEU A 1 117 ? 1.267 3.947 -2.596 1.00 94.12 117 LEU A O 1
ATOM 937 N N . GLN A 1 118 ? 1.794 5.952 -1.748 1.00 92.38 118 GLN A N 1
ATOM 938 C CA . GLN A 1 118 ? 1.191 6.719 -2.840 1.00 92.38 118 GLN A CA 1
ATOM 939 C C . GLN A 1 118 ? 1.938 6.533 -4.163 1.00 92.38 118 GLN A C 1
ATOM 941 O O . GLN A 1 118 ? 1.298 6.384 -5.205 1.00 92.38 118 GLN A O 1
ATOM 946 N N . LYS A 1 119 ? 3.276 6.506 -4.152 1.00 91.75 119 LYS A N 1
ATOM 947 C CA . LYS A 1 119 ? 4.088 6.218 -5.347 1.00 91.75 119 LYS A CA 1
ATOM 948 C C . LYS A 1 119 ? 3.739 4.848 -5.933 1.00 91.75 119 LYS A C 1
ATOM 950 O O . LYS A 1 119 ? 3.458 4.745 -7.128 1.00 91.75 119 LYS A O 1
ATOM 955 N N . ILE A 1 120 ? 3.651 3.823 -5.085 1.00 92.19 120 ILE A N 1
ATOM 956 C CA . ILE A 1 120 ? 3.265 2.461 -5.486 1.00 92.19 120 ILE A CA 1
ATOM 957 C C . ILE A 1 120 ? 1.837 2.434 -6.046 1.00 92.19 120 ILE A C 1
ATOM 959 O O . ILE A 1 120 ? 1.593 1.828 -7.091 1.00 92.19 120 ILE A O 1
ATOM 963 N N . GLN A 1 121 ? 0.898 3.138 -5.411 1.00 91.69 121 GLN A N 1
ATOM 964 C CA . GLN A 1 121 ? -0.479 3.263 -5.896 1.00 91.69 121 GLN A CA 1
ATOM 965 C C . GLN A 1 121 ? -0.555 3.907 -7.279 1.00 91.69 121 GLN A C 1
ATOM 967 O O . GLN A 1 121 ? -1.234 3.379 -8.161 1.00 91.69 121 GLN A O 1
ATOM 972 N N . ARG A 1 122 ? 0.152 5.019 -7.503 1.00 91.06 122 ARG A N 1
ATOM 973 C CA . ARG A 1 122 ? 0.181 5.693 -8.810 1.00 91.06 122 ARG A CA 1
ATOM 974 C C . ARG A 1 122 ? 0.757 4.786 -9.894 1.00 91.06 122 ARG A C 1
ATOM 976 O O . ARG A 1 122 ? 0.227 4.777 -11.003 1.00 91.06 122 ARG A O 1
ATOM 983 N N . LEU A 1 123 ? 1.797 4.010 -9.578 1.00 91.81 123 LEU A N 1
ATOM 984 C CA . LEU A 1 123 ? 2.371 3.041 -10.512 1.00 91.81 123 LEU A CA 1
ATOM 985 C C . LEU A 1 123 ? 1.371 1.930 -10.851 1.00 91.81 123 LEU A C 1
ATOM 987 O O . LEU A 1 123 ? 1.141 1.648 -12.023 1.00 91.81 123 LEU A O 1
ATOM 991 N N . ARG A 1 124 ? 0.726 1.340 -9.839 1.00 91.19 124 ARG A N 1
ATOM 992 C CA . ARG A 1 124 ? -0.305 0.304 -10.018 1.00 91.19 124 ARG A CA 1
ATOM 993 C C . ARG A 1 124 ? -1.474 0.810 -10.861 1.00 91.19 124 ARG A C 1
ATOM 995 O O . ARG A 1 124 ? -1.940 0.089 -11.737 1.00 91.19 124 ARG A O 1
ATOM 1002 N N . ASN A 1 125 ? -1.933 2.036 -10.623 1.00 91.25 125 ASN A N 1
ATOM 1003 C CA . ASN A 1 125 ? -3.005 2.643 -11.410 1.00 91.25 125 ASN A CA 1
ATOM 1004 C C . ASN A 1 125 ? -2.588 2.842 -12.870 1.00 91.25 125 ASN A C 1
ATOM 1006 O O . ASN A 1 125 ? -3.354 2.490 -13.758 1.00 91.25 125 ASN A O 1
ATOM 1010 N N . ALA A 1 126 ? -1.364 3.315 -13.125 1.00 92.94 126 ALA A N 1
ATOM 1011 C CA . ALA A 1 126 ? -0.846 3.432 -14.486 1.00 92.94 126 ALA A CA 1
ATOM 1012 C C . ALA A 1 126 ? -0.825 2.070 -15.202 1.00 92.94 126 ALA A C 1
ATOM 1014 O O . ALA A 1 126 ? -1.292 1.969 -16.330 1.00 92.94 126 ALA A O 1
ATOM 1015 N N . VAL A 1 127 ? -0.376 1.003 -14.527 1.00 90.94 127 VAL A N 1
ATOM 1016 C CA . VAL A 1 127 ? -0.417 -0.363 -15.081 1.00 90.94 127 VAL A CA 1
ATOM 1017 C C . VAL A 1 127 ? -1.852 -0.796 -15.403 1.00 90.94 127 VAL A C 1
ATOM 1019 O O . VAL A 1 127 ? -2.095 -1.323 -16.484 1.00 90.94 127 VAL A O 1
ATOM 1022 N N . ALA A 1 128 ? -2.808 -0.551 -14.502 1.00 89.00 128 ALA A N 1
ATOM 1023 C CA . ALA A 1 128 ? -4.213 -0.915 -14.705 1.00 89.00 128 ALA A CA 1
ATOM 1024 C C . ALA A 1 128 ? -4.873 -0.152 -15.867 1.00 89.00 128 ALA A C 1
ATOM 1026 O O . ALA A 1 128 ? -5.727 -0.702 -16.555 1.00 89.00 128 ALA A O 1
ATOM 1027 N N . HIS A 1 129 ? -4.456 1.093 -16.102 1.00 91.38 129 HIS A N 1
ATOM 1028 C CA . HIS A 1 129 ? -4.924 1.925 -17.213 1.00 91.38 129 HIS A CA 1
ATOM 1029 C C . HIS A 1 129 ? -4.087 1.772 -18.492 1.00 91.38 129 HIS A C 1
ATOM 1031 O O . HIS A 1 129 ? -4.316 2.501 -19.453 1.00 91.38 129 HIS A O 1
ATOM 1037 N N . LEU A 1 130 ? -3.131 0.833 -18.522 1.00 92.12 130 LEU A N 1
ATOM 1038 C CA . LEU A 1 130 ? -2.202 0.627 -19.642 1.00 92.12 130 LEU A CA 1
ATOM 1039 C C . LEU A 1 130 ? -1.422 1.901 -20.019 1.00 92.12 130 LEU A C 1
ATOM 1041 O O . LEU A 1 130 ? -1.054 2.123 -21.173 1.00 92.12 130 LEU A O 1
ATOM 1045 N N . GLU A 1 131 ? -1.152 2.748 -19.030 1.00 92.88 131 GLU A N 1
ATOM 1046 C CA . GLU A 1 131 ? -0.404 3.981 -19.206 1.00 92.88 131 GLU A CA 1
ATOM 1047 C C . GLU A 1 131 ? 1.114 3.737 -19.173 1.00 92.88 131 GLU A C 1
ATOM 1049 O O . GLU A 1 131 ? 1.608 2.850 -18.468 1.00 92.88 131 GLU A O 1
ATOM 1054 N N . PRO A 1 132 ? 1.905 4.582 -19.857 1.00 91.31 132 PRO A N 1
ATOM 1055 C CA . PRO A 1 132 ? 3.361 4.527 -19.789 1.00 91.31 132 PRO A CA 1
ATOM 1056 C C . PRO A 1 132 ? 3.908 4.727 -18.365 1.00 91.31 132 PRO A C 1
ATOM 1058 O O . PRO A 1 132 ? 3.873 5.831 -17.813 1.00 91.31 132 PRO A O 1
ATOM 1061 N N . ILE A 1 133 ? 4.506 3.677 -17.796 1.00 92.94 133 ILE A N 1
ATOM 1062 C CA . ILE A 1 133 ? 5.079 3.697 -16.437 1.00 92.94 133 ILE A CA 1
ATOM 1063 C C . ILE A 1 133 ? 6.469 4.343 -16.346 1.00 92.94 133 ILE A C 1
ATOM 1065 O O . ILE A 1 133 ? 6.921 4.691 -15.262 1.00 92.94 133 ILE A O 1
ATOM 1069 N N . TRP A 1 134 ? 7.151 4.539 -17.477 1.00 89.62 134 TRP A N 1
ATOM 1070 C CA . TRP A 1 134 ? 8.522 5.068 -17.538 1.00 89.62 134 TRP A CA 1
ATOM 1071 C C . TRP A 1 134 ? 8.605 6.603 -17.608 1.00 89.62 134 TRP A C 1
ATOM 1073 O O . TRP A 1 134 ? 9.683 7.164 -17.808 1.00 89.62 134 TRP A O 1
ATOM 1083 N N . LYS A 1 135 ? 7.476 7.313 -17.513 1.00 89.19 135 LYS A N 1
ATOM 1084 C CA . LYS A 1 135 ? 7.445 8.781 -17.597 1.00 89.19 135 LYS A CA 1
ATOM 1085 C C . LYS A 1 135 ? 8.023 9.407 -16.323 1.00 89.19 135 LYS A C 1
ATOM 1087 O O . LYS A 1 135 ? 7.689 8.986 -15.223 1.00 89.19 135 LYS A O 1
ATOM 1092 N N . LYS A 1 136 ? 8.808 10.480 -16.483 1.00 86.44 136 LYS A N 1
ATOM 1093 C CA . LYS A 1 136 ? 9.496 11.217 -15.401 1.00 86.44 136 LYS A CA 1
ATOM 1094 C C . LYS A 1 136 ? 8.626 11.497 -14.169 1.00 86.44 136 LYS A C 1
ATOM 1096 O O . LYS A 1 136 ? 9.052 11.229 -13.057 1.00 86.44 136 LYS A O 1
ATOM 1101 N N . HIS A 1 137 ? 7.393 11.973 -14.360 1.00 86.06 137 HIS A N 1
ATOM 1102 C CA . HIS A 1 137 ? 6.487 12.320 -13.255 1.00 86.06 137 HIS A CA 1
ATOM 1103 C C . HIS A 1 137 ? 5.990 11.111 -12.432 1.00 86.06 137 HIS A C 1
ATOM 1105 O O . HIS A 1 137 ? 5.353 11.298 -11.398 1.00 86.06 137 HIS A O 1
ATOM 1111 N N . ARG A 1 138 ? 6.235 9.877 -12.898 1.00 87.56 138 ARG A N 1
ATOM 1112 C CA . ARG A 1 138 ? 5.933 8.625 -12.182 1.00 87.56 138 ARG A CA 1
ATOM 1113 C C . ARG A 1 138 ? 7.166 8.008 -11.518 1.00 87.56 138 ARG A C 1
ATOM 1115 O O . ARG A 1 138 ? 7.022 7.054 -10.762 1.00 87.56 138 ARG A O 1
ATOM 1122 N N . LEU A 1 139 ? 8.351 8.532 -11.826 1.00 90.50 139 LEU A N 1
ATOM 1123 C CA . LEU A 1 139 ? 9.643 8.070 -11.329 1.00 90.50 139 LEU A CA 1
ATOM 1124 C C . LEU A 1 139 ? 10.272 9.166 -10.448 1.00 90.50 139 LEU A C 1
ATOM 1126 O O . LEU A 1 139 ? 9.549 9.864 -9.735 1.00 90.50 139 LEU A O 1
ATOM 1130 N N . LYS A 1 140 ? 11.601 9.326 -10.470 1.00 88.31 140 LYS A N 1
ATOM 1131 C CA . LYS A 1 140 ? 12.308 10.352 -9.686 1.00 88.31 140 LYS A CA 1
ATOM 1132 C C . LYS A 1 140 ? 12.270 11.732 -10.346 1.00 88.31 140 LYS A C 1
ATOM 1134 O O . LYS A 1 140 ? 12.573 12.726 -9.696 1.00 88.31 140 LYS A O 1
ATOM 1139 N N . GLY A 1 141 ? 11.932 11.808 -11.632 1.00 88.62 141 GLY A N 1
ATOM 1140 C CA . GLY A 1 141 ? 11.884 13.053 -12.403 1.00 88.62 141 GLY A CA 1
ATOM 1141 C C . GLY A 1 141 ? 13.236 13.480 -12.978 1.00 88.62 141 GLY A C 1
ATOM 1142 O O . GLY A 1 141 ? 13.295 14.384 -13.813 1.00 88.62 141 GLY A O 1
ATOM 1143 N N . THR A 1 142 ? 14.311 12.800 -12.586 1.00 90.25 142 THR A N 1
ATOM 1144 C CA . THR A 1 142 ? 15.698 13.082 -12.974 1.00 90.25 142 THR A CA 1
ATOM 1145 C C . THR A 1 142 ? 16.182 12.202 -14.129 1.00 90.25 142 THR A C 1
ATOM 1147 O O . THR A 1 142 ? 17.314 12.341 -14.591 1.00 90.25 142 THR A O 1
ATOM 1150 N N . GLU A 1 143 ? 15.340 11.302 -14.641 1.00 92.56 143 GLU A N 1
ATOM 1151 C CA . GLU A 1 143 ? 15.716 10.343 -15.677 1.00 92.56 143 GLU A CA 1
ATOM 1152 C C . GLU A 1 143 ? 15.951 11.035 -17.027 1.00 92.56 143 GLU A C 1
ATOM 1154 O O . GLU A 1 143 ? 15.020 11.399 -17.744 1.00 92.56 143 GLU A O 1
ATOM 1159 N N . THR A 1 144 ? 17.213 11.204 -17.407 1.00 91.44 144 THR A N 1
ATOM 1160 C CA . THR A 1 144 ? 17.612 11.767 -18.710 1.00 91.44 144 THR A CA 1
ATOM 1161 C C . THR A 1 144 ? 17.688 10.733 -19.835 1.00 91.44 144 THR A C 1
ATOM 1163 O O . THR A 1 144 ? 17.607 11.095 -21.005 1.00 91.44 144 THR A O 1
ATOM 1166 N N . HIS A 1 145 ? 17.812 9.448 -19.498 1.00 93.12 145 HIS A N 1
ATOM 1167 C CA . HIS A 1 145 ? 17.998 8.355 -20.448 1.00 93.12 145 HIS A CA 1
ATOM 1168 C C . HIS A 1 145 ? 17.148 7.140 -20.052 1.00 93.12 145 HIS A C 1
ATOM 1170 O O . HIS A 1 145 ? 16.891 6.917 -18.869 1.00 93.12 145 HIS A O 1
ATOM 1176 N N . TRP A 1 146 ? 16.729 6.321 -21.026 1.00 92.25 146 TRP A N 1
ATOM 1177 C CA . TRP A 1 146 ? 15.837 5.174 -20.787 1.00 92.25 146 TRP A CA 1
ATOM 117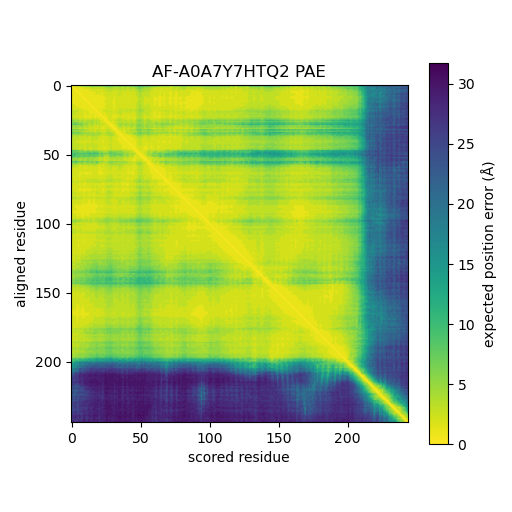8 C C . TRP A 1 146 ? 16.416 4.158 -19.790 1.00 92.25 146 TRP A C 1
ATOM 1180 O O . TRP A 1 146 ? 15.666 3.493 -19.081 1.00 92.25 146 TRP A O 1
ATOM 1190 N N . SER A 1 147 ? 17.745 4.046 -19.688 1.00 93.19 147 SER A N 1
ATOM 1191 C CA . SER A 1 147 ? 18.384 3.169 -18.700 1.00 93.19 147 SER A CA 1
ATOM 1192 C C . SER A 1 147 ? 18.158 3.655 -17.269 1.00 93.19 147 SER A C 1
ATOM 1194 O O . SER A 1 147 ? 18.007 2.828 -16.375 1.00 93.19 147 SER A O 1
ATOM 1196 N N . HIS A 1 148 ? 18.069 4.971 -17.047 1.00 94.56 148 HIS A N 1
ATOM 1197 C CA . HIS A 1 148 ? 17.715 5.532 -15.742 1.00 94.56 148 HIS A CA 1
ATOM 1198 C C . HIS A 1 148 ? 16.264 5.192 -15.385 1.00 94.56 148 HIS A C 1
ATOM 1200 O O . HIS A 1 148 ? 15.991 4.861 -14.239 1.00 94.56 148 HIS A O 1
ATOM 1206 N N . CYS A 1 149 ? 15.354 5.149 -16.368 1.00 94.31 149 CYS A N 1
ATOM 1207 C CA . CYS A 1 149 ? 13.986 4.676 -16.140 1.00 94.31 149 CYS A CA 1
ATOM 1208 C C . CYS A 1 149 ? 13.948 3.217 -15.660 1.00 94.31 149 CYS A C 1
ATOM 1210 O O . CYS A 1 149 ? 13.175 2.895 -14.763 1.00 94.31 149 CYS A O 1
ATOM 1212 N N . VAL A 1 150 ? 14.789 2.341 -16.228 1.00 94.19 150 VAL A N 1
ATOM 1213 C CA . VAL A 1 150 ? 14.903 0.938 -15.786 1.00 94.19 150 VAL A CA 1
ATOM 1214 C C . VAL A 1 150 ? 15.363 0.860 -14.330 1.00 94.19 150 VAL A C 1
ATOM 1216 O O . VAL A 1 150 ? 14.791 0.094 -13.561 1.00 94.19 150 VAL A O 1
ATOM 1219 N N . VAL A 1 151 ? 16.364 1.656 -13.941 1.00 94.19 151 VAL A N 1
ATOM 1220 C CA . VAL A 1 151 ? 16.846 1.715 -12.551 1.00 94.19 151 VAL A CA 1
ATOM 1221 C C . VAL A 1 151 ? 15.727 2.172 -11.615 1.00 94.19 151 VAL A C 1
ATOM 1223 O O . VAL A 1 151 ? 15.395 1.442 -10.685 1.00 94.19 151 VAL A O 1
ATOM 1226 N N . SER A 1 152 ? 15.074 3.297 -11.913 1.00 94.56 152 SER A N 1
ATOM 1227 C CA . SER A 1 152 ? 14.001 3.836 -11.069 1.00 94.56 152 SER A CA 1
ATOM 1228 C C . SER A 1 152 ? 12.814 2.881 -10.925 1.00 94.56 152 SER A C 1
ATOM 1230 O O . SER A 1 152 ? 12.236 2.767 -9.847 1.00 94.56 152 SER A O 1
ATOM 1232 N N . LEU A 1 153 ? 12.447 2.153 -11.984 1.00 94.50 153 LEU A N 1
ATOM 1233 C CA . LEU A 1 153 ? 11.388 1.140 -11.911 1.00 94.50 153 LEU A CA 1
ATOM 1234 C C . LEU A 1 153 ? 11.772 -0.045 -11.016 1.00 94.50 153 LEU A C 1
ATOM 1236 O O . LEU A 1 153 ? 10.916 -0.577 -10.310 1.00 94.50 153 LEU A O 1
ATOM 1240 N N . ARG A 1 154 ? 13.043 -0.458 -11.025 1.00 94.69 154 ARG A N 1
ATOM 1241 C CA . ARG A 1 154 ? 13.534 -1.524 -10.138 1.00 94.69 154 ARG A CA 1
ATOM 1242 C C . ARG A 1 154 ? 13.579 -1.067 -8.686 1.00 94.69 154 ARG A C 1
ATOM 1244 O O . ARG A 1 154 ? 13.119 -1.803 -7.828 1.00 94.69 154 ARG A O 1
ATOM 1251 N N . GLU A 1 155 ? 14.014 0.160 -8.422 1.00 93.94 155 GLU A N 1
ATOM 1252 C CA . GLU A 1 155 ? 13.976 0.731 -7.070 1.00 93.94 155 GLU A CA 1
ATOM 1253 C C . GLU A 1 155 ? 12.539 0.841 -6.538 1.00 93.94 155 GLU A C 1
ATOM 1255 O O . GLU A 1 155 ? 12.289 0.527 -5.379 1.00 93.94 155 GLU A O 1
ATOM 1260 N N . LEU A 1 156 ? 11.566 1.206 -7.384 1.00 93.31 156 LEU A N 1
ATOM 1261 C CA . LEU A 1 156 ? 10.148 1.181 -7.004 1.00 93.31 156 LEU A CA 1
ATOM 1262 C C . LEU A 1 156 ? 9.667 -0.233 -6.658 1.00 93.31 156 LEU A C 1
ATOM 1264 O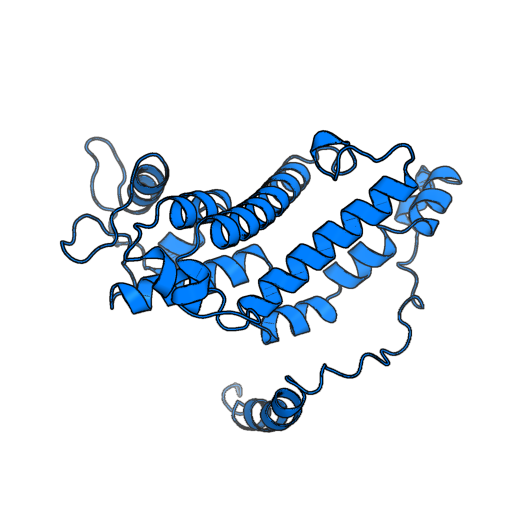 O . LEU A 1 156 ? 8.883 -0.408 -5.727 1.00 93.31 156 LEU A O 1
ATOM 1268 N N . HIS A 1 157 ? 10.119 -1.246 -7.397 1.00 94.00 157 HIS A N 1
ATOM 1269 C CA . HIS A 1 157 ? 9.835 -2.639 -7.067 1.00 94.00 157 HIS A CA 1
ATOM 1270 C C . HIS A 1 157 ? 10.491 -3.056 -5.740 1.00 94.00 157 HIS A C 1
ATOM 1272 O O . HIS A 1 157 ? 9.860 -3.744 -4.938 1.00 94.00 157 HIS A O 1
ATOM 1278 N N . ASP A 1 158 ? 11.718 -2.621 -5.472 1.00 94.19 158 ASP A N 1
ATOM 1279 C CA . ASP A 1 158 ? 12.407 -2.910 -4.212 1.00 94.19 158 ASP A CA 1
ATOM 1280 C C . ASP A 1 158 ? 11.703 -2.237 -3.023 1.00 94.19 158 ASP A C 1
ATOM 1282 O O . ASP A 1 158 ? 11.503 -2.878 -1.991 1.00 94.19 158 ASP A O 1
ATOM 1286 N N . ASP A 1 159 ? 11.200 -1.011 -3.196 1.00 93.75 159 ASP A N 1
ATOM 1287 C CA . ASP A 1 159 ? 10.328 -0.334 -2.227 1.00 93.75 159 ASP A CA 1
ATOM 1288 C C . ASP A 1 159 ? 9.039 -1.136 -1.961 1.00 93.75 159 ASP A C 1
ATOM 1290 O O . ASP A 1 159 ? 8.614 -1.281 -0.809 1.00 93.75 159 ASP A O 1
ATOM 1294 N N . MET A 1 160 ? 8.423 -1.714 -3.002 1.00 94.88 160 MET A N 1
ATOM 1295 C CA . MET A 1 160 ? 7.266 -2.603 -2.825 1.00 94.88 160 MET A CA 1
ATOM 1296 C C . MET A 1 160 ? 7.629 -3.834 -1.998 1.00 94.88 160 MET A C 1
ATOM 1298 O O . MET A 1 160 ? 6.906 -4.172 -1.061 1.00 94.88 160 MET A O 1
ATOM 1302 N N . MET A 1 161 ? 8.739 -4.498 -2.325 1.00 95.62 161 MET A N 1
ATOM 1303 C CA . MET A 1 161 ? 9.210 -5.681 -1.600 1.00 95.62 161 MET A CA 1
ATOM 1304 C C . MET A 1 161 ? 9.524 -5.360 -0.140 1.00 95.62 161 MET A C 1
ATOM 1306 O O . MET A 1 161 ? 9.150 -6.122 0.754 1.00 95.62 161 MET A O 1
ATOM 1310 N N . GLN A 1 162 ? 10.139 -4.206 0.109 1.00 95.94 162 GLN A N 1
ATOM 1311 C CA . GLN A 1 162 ? 10.437 -3.717 1.445 1.00 95.94 162 GLN A CA 1
ATOM 1312 C C . GLN A 1 162 ? 9.154 -3.526 2.265 1.00 95.94 162 GLN A C 1
ATOM 1314 O O . GLN A 1 162 ? 9.051 -4.076 3.362 1.00 95.94 162 GLN A O 1
ATOM 1319 N N . ILE A 1 163 ? 8.140 -2.846 1.726 1.00 96.62 163 ILE A N 1
ATOM 1320 C CA . ILE A 1 163 ? 6.864 -2.650 2.431 1.00 96.62 163 ILE A CA 1
ATOM 1321 C C . ILE A 1 163 ? 6.162 -3.983 2.709 1.00 96.62 163 ILE A C 1
ATOM 1323 O O . ILE A 1 163 ? 5.681 -4.205 3.819 1.00 96.62 163 ILE A O 1
ATOM 1327 N N . ILE A 1 164 ? 6.142 -4.906 1.741 1.00 96.88 164 ILE A N 1
ATOM 1328 C CA . ILE A 1 164 ? 5.571 -6.243 1.963 1.00 96.88 164 ILE A CA 1
ATOM 1329 C C . ILE A 1 164 ? 6.312 -6.954 3.092 1.00 96.88 164 ILE A C 1
ATOM 1331 O O . ILE A 1 164 ? 5.663 -7.577 3.927 1.00 96.88 164 ILE A O 1
ATOM 1335 N N . SER A 1 165 ? 7.642 -6.850 3.147 1.00 97.44 165 SER A N 1
ATOM 1336 C CA . SER A 1 165 ? 8.440 -7.475 4.205 1.00 97.44 165 SER A CA 1
ATOM 1337 C C . SER A 1 165 ? 8.120 -6.908 5.589 1.00 97.44 165 SER A C 1
ATOM 1339 O O . SER A 1 165 ? 8.092 -7.664 6.556 1.00 97.44 165 SER A O 1
ATOM 1341 N N . TRP A 1 166 ? 7.795 -5.613 5.677 1.00 98.12 166 TRP A N 1
ATOM 1342 C CA . TRP A 1 166 ? 7.383 -4.967 6.925 1.00 98.12 166 TRP A CA 1
ATOM 1343 C C . TRP A 1 166 ? 6.012 -5.435 7.411 1.00 98.12 166 TRP A C 1
ATOM 1345 O O . TRP A 1 166 ? 5.793 -5.503 8.619 1.00 98.12 166 TRP A O 1
ATOM 1355 N N . CYS A 1 167 ? 5.103 -5.761 6.490 1.00 98.06 167 CYS A N 1
ATOM 1356 C CA . CYS A 1 167 ? 3.783 -6.300 6.816 1.00 98.06 167 CYS A CA 1
ATOM 1357 C C . CYS A 1 167 ? 3.826 -7.805 7.109 1.00 98.06 167 CYS A C 1
ATOM 1359 O O . CYS A 1 167 ? 3.237 -8.278 8.076 1.00 98.06 167 CYS A O 1
ATOM 1361 N N . CYS A 1 168 ? 4.488 -8.578 6.247 1.00 97.62 168 CYS A N 1
ATOM 1362 C CA . CYS A 1 168 ? 4.540 -10.033 6.313 1.00 97.62 168 CYS A CA 1
ATOM 1363 C C . CYS A 1 168 ? 5.784 -10.575 5.577 1.00 97.62 168 CYS A C 1
ATOM 1365 O O . CYS A 1 168 ? 5.762 -10.736 4.349 1.00 97.62 168 CYS A O 1
ATOM 1367 N N . PRO A 1 169 ? 6.851 -10.947 6.309 1.00 96.38 169 PRO A N 1
ATOM 1368 C CA . PRO A 1 169 ? 8.065 -11.523 5.728 1.00 96.38 169 PRO A CA 1
ATOM 1369 C C . PRO A 1 169 ? 7.807 -12.786 4.896 1.00 96.38 169 PRO A C 1
ATOM 1371 O O . PRO A 1 169 ? 8.461 -13.006 3.879 1.00 96.38 169 PRO A O 1
ATOM 1374 N N . HIS A 1 170 ? 6.815 -13.596 5.275 1.00 95.44 170 HIS A N 1
ATOM 1375 C CA . HIS A 1 170 ? 6.436 -14.796 4.524 1.00 95.44 170 HIS A CA 1
ATOM 1376 C C . HIS A 1 170 ? 5.863 -14.453 3.144 1.00 95.44 170 HIS A C 1
ATOM 1378 O O . HIS A 1 170 ? 6.229 -15.085 2.154 1.00 95.44 170 HIS A O 1
ATOM 1384 N N . ALA A 1 171 ? 5.018 -13.421 3.050 1.00 95.44 171 ALA A N 1
ATOM 1385 C CA . ALA A 1 171 ? 4.503 -12.949 1.768 1.00 95.44 171 ALA A CA 1
ATOM 1386 C C . ALA A 1 171 ? 5.626 -12.365 0.897 1.00 95.44 171 ALA A C 1
ATOM 1388 O O . ALA A 1 171 ? 5.660 -12.620 -0.305 1.00 95.44 171 ALA A O 1
ATOM 1389 N N . ALA A 1 172 ? 6.574 -11.636 1.497 1.00 95.50 172 ALA A N 1
ATOM 1390 C CA . ALA A 1 172 ? 7.752 -11.148 0.781 1.00 95.50 172 ALA A CA 1
ATOM 1391 C C . ALA A 1 172 ? 8.582 -12.313 0.220 1.00 95.50 172 ALA A C 1
ATOM 1393 O O . ALA A 1 172 ? 8.900 -12.320 -0.966 1.00 95.50 172 ALA A O 1
ATOM 1394 N N . SER A 1 173 ? 8.842 -13.342 1.031 1.00 94.62 173 SER A N 1
ATOM 1395 C CA . SER A 1 173 ? 9.553 -14.553 0.601 1.00 94.62 173 SER A CA 1
ATOM 1396 C C . SER A 1 173 ? 8.827 -15.295 -0.529 1.00 94.62 173 SER A C 1
ATOM 1398 O O . SER A 1 173 ? 9.454 -15.723 -1.501 1.00 94.62 173 SER A O 1
ATOM 1400 N N . ALA A 1 174 ? 7.496 -15.390 -0.473 1.00 94.31 174 ALA A N 1
ATOM 1401 C CA . ALA A 1 174 ? 6.707 -15.991 -1.547 1.00 94.31 174 ALA A CA 1
ATOM 1402 C C . ALA A 1 174 ? 6.832 -15.214 -2.873 1.00 94.31 174 ALA A C 1
ATOM 1404 O O . ALA A 1 174 ? 6.945 -15.820 -3.940 1.00 94.31 174 ALA A O 1
ATOM 1405 N N . ILE A 1 175 ? 6.853 -13.877 -2.826 1.00 92.62 175 ILE A N 1
ATOM 1406 C CA . ILE A 1 175 ? 7.022 -13.036 -4.025 1.00 92.62 175 ILE A CA 1
ATOM 1407 C C . ILE A 1 175 ? 8.448 -13.105 -4.553 1.00 92.62 175 ILE A C 1
ATOM 1409 O O . ILE A 1 175 ? 8.628 -13.145 -5.772 1.00 92.62 175 ILE A O 1
ATOM 1413 N N . GLU A 1 176 ? 9.441 -13.166 -3.667 1.00 90.88 176 GLU A N 1
ATOM 1414 C CA . GLU A 1 176 ? 10.857 -13.278 -4.024 1.00 90.88 176 GLU A CA 1
ATOM 1415 C C . GLU A 1 176 ? 11.092 -14.436 -5.008 1.00 90.88 176 GLU A C 1
ATOM 1417 O O . GLU A 1 176 ? 11.768 -14.280 -6.028 1.00 90.88 176 GLU A O 1
ATOM 1422 N N . HIS A 1 177 ? 10.418 -15.561 -4.752 1.00 88.69 177 HIS A N 1
ATOM 1423 C CA . HIS A 1 177 ? 10.478 -16.790 -5.544 1.00 88.69 177 HIS A CA 1
ATOM 1424 C C . HIS A 1 177 ? 9.341 -16.923 -6.570 1.00 88.69 177 HIS A C 1
ATOM 1426 O O . HIS A 1 177 ? 9.189 -17.971 -7.206 1.00 88.69 177 HIS A O 1
ATOM 1432 N N . SER A 1 178 ? 8.538 -15.880 -6.775 1.00 90.44 178 SER A N 1
ATOM 1433 C CA . SER A 1 178 ? 7.415 -15.920 -7.711 1.00 90.44 178 SER A CA 1
ATOM 1434 C C . SER A 1 178 ? 7.860 -15.758 -9.165 1.00 90.44 178 SER A C 1
ATOM 1436 O O . SER A 1 178 ? 8.846 -15.087 -9.481 1.00 90.44 178 SER A O 1
ATOM 1438 N N . TYR A 1 179 ? 7.079 -16.337 -10.079 1.00 90.12 179 TYR A N 1
ATOM 1439 C CA . TYR A 1 179 ? 7.242 -16.094 -11.512 1.00 90.12 179 TYR A CA 1
ATOM 1440 C C . TYR A 1 179 ? 7.099 -14.605 -11.854 1.00 90.12 179 TYR A C 1
ATOM 1442 O O . TYR A 1 179 ? 7.904 -14.081 -12.616 1.00 90.12 179 TYR A O 1
ATOM 1450 N N . ALA A 1 180 ? 6.134 -13.910 -11.242 1.00 89.06 180 ALA A N 1
ATOM 1451 C CA . ALA A 1 180 ? 5.867 -12.498 -11.507 1.00 89.06 180 ALA A CA 1
ATOM 1452 C C . ALA A 1 180 ? 7.090 -11.609 -11.235 1.00 89.06 180 ALA A C 1
ATOM 1454 O O . ALA A 1 180 ? 7.438 -10.778 -12.073 1.00 89.06 180 ALA A O 1
ATOM 1455 N N . ARG A 1 181 ? 7.784 -11.821 -10.108 1.00 91.19 181 ARG A N 1
ATOM 1456 C CA . ARG A 1 181 ? 9.013 -11.082 -9.799 1.00 91.19 181 ARG A CA 1
ATOM 1457 C C . ARG A 1 181 ? 10.126 -11.400 -10.788 1.00 91.19 181 ARG A C 1
ATOM 1459 O O . ARG A 1 181 ? 10.736 -10.480 -11.324 1.00 91.19 181 ARG A O 1
ATOM 1466 N N . ARG A 1 182 ? 10.385 -12.684 -11.061 1.00 90.31 182 ARG A N 1
ATOM 1467 C CA . ARG A 1 182 ? 11.416 -13.082 -12.037 1.00 90.31 182 ARG A CA 1
ATOM 1468 C C . ARG A 1 182 ? 11.153 -12.475 -13.411 1.00 90.31 182 ARG A C 1
ATOM 1470 O O . ARG A 1 182 ? 12.065 -11.915 -14.014 1.00 90.31 182 ARG A O 1
ATOM 1477 N N . LEU A 1 183 ? 9.906 -12.540 -13.873 1.00 90.00 183 LEU A N 1
ATOM 1478 C CA . LEU A 1 183 ? 9.492 -11.954 -15.139 1.00 90.00 183 LEU A CA 1
ATOM 1479 C C . LEU A 1 183 ? 9.723 -10.443 -15.135 1.00 90.00 183 LEU A C 1
ATOM 1481 O O . LEU A 1 183 ? 10.381 -9.947 -16.044 1.00 90.00 183 LEU A O 1
ATOM 1485 N N . PHE A 1 184 ? 9.264 -9.731 -14.099 1.00 91.38 184 PHE A N 1
ATOM 1486 C CA . PHE A 1 184 ? 9.496 -8.293 -13.959 1.00 91.38 184 PHE A CA 1
ATOM 1487 C C . PHE A 1 184 ? 10.987 -7.947 -14.030 1.00 91.38 184 PHE A C 1
ATOM 1489 O O . PHE A 1 184 ? 11.374 -7.094 -14.821 1.00 91.38 184 PHE A O 1
ATOM 1496 N N . LEU A 1 185 ? 11.844 -8.628 -13.264 1.00 91.19 185 LEU A N 1
ATOM 1497 C CA . LEU A 1 185 ? 13.284 -8.350 -13.261 1.00 91.19 185 LEU A CA 1
ATOM 1498 C C . LEU A 1 185 ? 13.957 -8.672 -14.600 1.00 91.19 185 LEU A C 1
ATOM 1500 O O . LEU A 1 185 ? 14.937 -8.010 -14.947 1.00 91.19 185 LEU A O 1
ATOM 1504 N N . SER A 1 186 ? 13.439 -9.657 -15.338 1.00 88.25 186 SER A N 1
ATOM 1505 C CA . SER A 1 186 ? 13.909 -10.010 -16.680 1.00 88.25 186 SER A CA 1
ATOM 1506 C C . SER A 1 186 ? 13.537 -8.934 -17.702 1.00 88.25 186 SER A C 1
ATOM 1508 O O . SER A 1 186 ? 14.405 -8.454 -18.433 1.00 88.25 186 SER A O 1
ATOM 1510 N N . ILE A 1 187 ? 12.263 -8.526 -17.751 1.00 88.81 187 ILE A N 1
ATOM 1511 C CA . ILE A 1 187 ? 11.763 -7.554 -18.741 1.00 88.81 187 ILE A CA 1
ATOM 1512 C C . ILE A 1 187 ? 12.152 -6.112 -18.393 1.00 88.81 187 ILE A C 1
ATOM 1514 O O . ILE A 1 187 ? 12.408 -5.304 -19.280 1.00 88.81 187 ILE A O 1
ATOM 1518 N N . CYS A 1 188 ? 12.254 -5.784 -17.105 1.00 91.88 188 CYS A N 1
ATOM 1519 C CA . CYS A 1 188 ? 12.718 -4.493 -16.611 1.00 91.88 188 CYS A CA 1
ATOM 1520 C C . CYS A 1 188 ? 14.244 -4.520 -16.451 1.00 91.88 188 CYS A C 1
ATOM 1522 O O . CYS A 1 188 ? 14.794 -4.390 -15.351 1.00 91.88 188 CYS A O 1
ATOM 1524 N N . SER A 1 189 ? 14.936 -4.733 -17.571 1.00 91.06 189 SER A N 1
ATOM 1525 C CA . SER A 1 189 ? 16.394 -4.789 -17.660 1.00 91.06 189 SER A CA 1
ATOM 1526 C C . SER A 1 189 ? 16.905 -4.017 -18.875 1.00 91.06 189 SER A C 1
ATOM 1528 O O . SER A 1 189 ? 16.198 -3.813 -19.864 1.00 91.06 189 SER A O 1
ATOM 1530 N N . THR A 1 190 ? 18.167 -3.590 -18.827 1.00 91.19 190 THR A N 1
ATOM 1531 C CA . THR A 1 190 ? 18.786 -2.894 -19.961 1.00 91.19 190 THR A CA 1
ATOM 1532 C C . THR A 1 190 ? 18.937 -3.796 -21.182 1.00 91.19 190 THR A C 1
ATOM 1534 O O . THR A 1 190 ? 18.799 -3.316 -22.306 1.00 91.19 190 THR A O 1
ATOM 1537 N N . ASN A 1 191 ? 19.157 -5.096 -20.973 1.00 87.62 191 ASN A N 1
ATOM 1538 C CA . ASN A 1 191 ? 19.230 -6.091 -22.040 1.00 87.62 191 ASN A CA 1
ATOM 1539 C C . ASN A 1 191 ? 17.884 -6.262 -22.744 1.00 87.62 191 ASN A C 1
ATOM 1541 O O . ASN A 1 191 ? 17.852 -6.247 -23.969 1.00 87.62 191 ASN A O 1
ATOM 1545 N N . ALA A 1 192 ? 16.780 -6.334 -21.994 1.00 87.88 192 ALA A N 1
ATOM 1546 C CA . ALA A 1 192 ? 15.444 -6.417 -22.581 1.00 87.88 192 ALA A CA 1
ATOM 1547 C C . ALA A 1 192 ? 15.116 -5.183 -23.435 1.00 87.88 192 ALA A C 1
ATOM 1549 O O . ALA A 1 192 ? 14.614 -5.318 -24.549 1.00 87.88 192 ALA A O 1
ATOM 1550 N N . VAL A 1 193 ? 15.470 -3.978 -22.971 1.00 89.75 193 VAL A N 1
ATOM 1551 C CA . VAL A 1 193 ? 15.278 -2.756 -23.771 1.00 89.75 193 VAL A CA 1
ATOM 1552 C C . VAL A 1 193 ? 16.159 -2.762 -25.023 1.00 89.75 193 VAL A C 1
ATOM 1554 O O . VAL A 1 193 ? 15.685 -2.408 -26.098 1.00 89.75 193 VAL A O 1
ATOM 1557 N N . LYS A 1 194 ? 17.428 -3.176 -24.923 1.00 89.44 194 LYS A N 1
ATOM 1558 C CA . LYS A 1 194 ? 18.321 -3.292 -26.091 1.00 89.44 194 LYS A CA 1
ATOM 1559 C C . LYS A 1 194 ? 17.789 -4.295 -27.116 1.00 89.44 194 LYS A C 1
ATOM 1561 O O . LYS A 1 194 ? 17.761 -3.970 -28.297 1.00 89.44 194 LYS A O 1
ATOM 1566 N N . ALA A 1 195 ? 17.332 -5.460 -26.663 1.00 85.88 195 ALA A N 1
ATOM 1567 C CA . ALA A 1 195 ? 16.733 -6.480 -27.516 1.00 85.88 195 ALA A CA 1
ATOM 1568 C C . ALA A 1 195 ? 15.463 -5.960 -28.205 1.00 85.88 195 ALA A C 1
ATOM 1570 O O . ALA A 1 195 ? 15.331 -6.093 -29.417 1.00 85.88 195 ALA A O 1
ATOM 1571 N N . PHE A 1 196 ? 14.588 -5.263 -27.471 1.00 88.38 196 PHE A N 1
ATOM 1572 C CA . PHE A 1 196 ? 13.422 -4.598 -28.058 1.00 88.38 196 PHE A CA 1
ATOM 1573 C C . PHE A 1 196 ? 13.812 -3.550 -29.109 1.00 88.38 196 PHE A C 1
ATOM 1575 O O . PHE A 1 196 ? 13.171 -3.461 -30.148 1.00 88.38 196 PHE A O 1
ATOM 1582 N N . LYS A 1 197 ? 14.868 -2.761 -28.873 1.00 89.31 197 LYS A N 1
ATOM 1583 C CA . LYS A 1 197 ? 15.353 -1.770 -29.850 1.00 89.31 197 LYS A CA 1
ATOM 1584 C C . LYS A 1 197 ? 15.955 -2.412 -31.105 1.00 89.31 197 LYS A C 1
ATOM 1586 O O . LYS A 1 197 ? 15.911 -1.776 -32.151 1.00 89.31 197 LYS A O 1
ATOM 1591 N N . ALA A 1 198 ? 16.525 -3.611 -30.993 1.00 88.94 198 ALA A N 1
ATOM 1592 C CA . ALA A 1 198 ? 17.058 -4.357 -32.128 1.00 88.94 198 ALA A CA 1
ATOM 1593 C C . ALA A 1 198 ? 15.935 -4.990 -32.965 1.00 88.94 198 ALA A C 1
ATOM 1595 O O . ALA A 1 198 ? 15.913 -4.817 -34.178 1.00 88.94 198 ALA A O 1
ATOM 1596 N N . GLU A 1 199 ? 14.977 -5.664 -32.318 1.00 87.19 199 GLU A N 1
ATOM 1597 C CA . GLU A 1 199 ? 13.863 -6.348 -32.989 1.00 87.19 199 GLU A CA 1
ATOM 1598 C C . GLU A 1 199 ? 12.525 -6.155 -32.239 1.00 87.19 199 GLU A C 1
ATOM 1600 O O . GLU A 1 199 ? 12.084 -7.031 -31.484 1.00 87.19 199 GLU A O 1
ATOM 1605 N N . PRO A 1 200 ? 11.815 -5.032 -32.465 1.00 83.50 200 PRO A N 1
ATOM 1606 C CA . PRO A 1 200 ? 10.600 -4.689 -31.715 1.00 83.50 200 PRO A CA 1
ATOM 1607 C C . PRO A 1 200 ? 9.478 -5.731 -31.822 1.00 83.50 200 PRO A C 1
ATOM 1609 O O . PRO A 1 200 ? 8.761 -5.981 -30.854 1.00 83.50 200 PRO A O 1
ATOM 1612 N N . PHE A 1 201 ? 9.342 -6.367 -32.990 1.00 81.31 201 PHE A N 1
ATOM 1613 C CA . PHE A 1 201 ? 8.284 -7.342 -33.277 1.00 81.31 201 PHE A CA 1
ATOM 1614 C C . PHE A 1 201 ? 8.629 -8.773 -32.834 1.00 81.31 201 PHE A C 1
ATOM 1616 O O . PHE A 1 201 ? 7.736 -9.615 -32.741 1.00 81.31 201 PHE A O 1
ATOM 1623 N N . ALA A 1 202 ? 9.899 -9.052 -32.520 1.00 74.62 202 ALA A N 1
ATOM 1624 C CA . ALA A 1 202 ? 10.347 -10.338 -31.981 1.00 74.62 202 ALA A CA 1
ATOM 1625 C C . ALA A 1 202 ? 10.517 -10.315 -30.452 1.00 74.62 202 ALA A C 1
ATOM 1627 O O . ALA A 1 202 ? 10.672 -11.365 -29.834 1.00 74.62 202 ALA A O 1
ATOM 1628 N N . ALA A 1 203 ? 10.420 -9.142 -29.819 1.00 60.94 203 ALA A N 1
ATOM 1629 C CA . ALA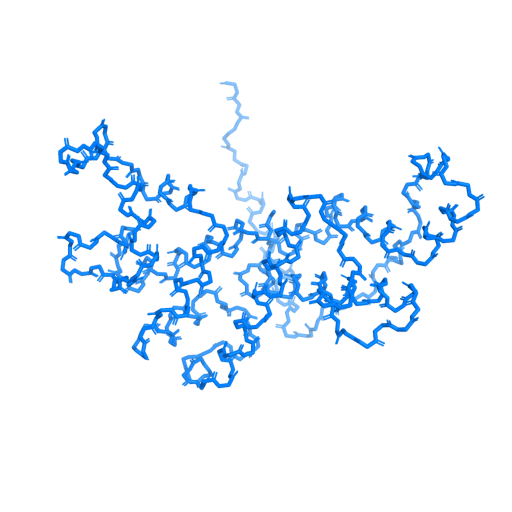 A 1 203 ? 10.630 -8.951 -28.386 1.00 60.94 203 ALA A CA 1
ATOM 1630 C C . ALA A 1 203 ? 9.741 -9.833 -27.484 1.00 60.94 203 ALA A C 1
ATOM 1632 O O . ALA A 1 203 ? 10.168 -10.237 -26.405 1.00 60.94 203 ALA A O 1
ATOM 1633 N N . GLY A 1 204 ? 8.530 -10.189 -27.929 1.00 57.81 204 GLY A N 1
ATOM 1634 C CA . GLY A 1 204 ? 7.645 -11.116 -27.207 1.00 57.81 204 GLY A CA 1
ATOM 1635 C C . GLY A 1 204 ? 8.125 -12.575 -27.196 1.00 57.81 204 GLY A C 1
ATOM 1636 O O . GLY A 1 204 ? 7.647 -13.365 -26.389 1.00 57.81 204 GLY A O 1
ATOM 1637 N N . ARG A 1 205 ? 9.082 -12.932 -28.066 1.00 61.16 205 ARG A N 1
ATOM 1638 C CA . ARG A 1 205 ? 9.745 -14.247 -28.109 1.00 61.16 205 ARG A CA 1
ATOM 1639 C C . ARG A 1 205 ? 10.991 -14.308 -27.230 1.00 61.16 205 ARG A C 1
ATOM 1641 O O . ARG A 1 205 ? 11.643 -15.349 -27.203 1.00 61.16 205 ARG A O 1
ATOM 1648 N N . MET A 1 206 ? 11.335 -13.226 -26.522 1.00 58.50 206 MET A N 1
ATOM 1649 C CA . MET A 1 206 ? 12.391 -13.276 -25.516 1.00 58.50 206 MET A CA 1
ATOM 1650 C C . MET A 1 206 ? 12.002 -14.316 -24.464 1.00 58.50 206 MET A C 1
ATOM 1652 O O . MET A 1 206 ? 11.121 -14.076 -23.639 1.00 58.50 206 MET A O 1
ATOM 1656 N N . THR A 1 207 ? 12.661 -15.476 -24.483 1.00 56.81 207 THR A N 1
ATOM 1657 C CA . THR A 1 207 ? 12.670 -16.384 -23.336 1.00 56.81 207 THR A CA 1
ATOM 1658 C C . THR A 1 207 ? 13.111 -15.559 -22.132 1.00 56.81 207 THR A C 1
ATOM 1660 O O . THR A 1 207 ? 14.200 -14.980 -22.202 1.00 56.81 207 THR A O 1
ATOM 1663 N N . PRO A 1 208 ? 12.299 -15.447 -21.060 1.00 56.25 208 PRO A N 1
ATOM 1664 C CA . PRO A 1 208 ? 12.743 -14.812 -19.827 1.00 56.25 208 PRO A CA 1
ATOM 1665 C C . PRO A 1 208 ? 14.076 -15.460 -19.465 1.00 56.25 208 PRO A C 1
ATOM 1667 O O . PRO A 1 208 ? 14.113 -16.678 -19.300 1.00 56.25 208 PRO A O 1
ATOM 1670 N N . PHE A 1 209 ? 15.164 -14.686 -19.497 1.00 54.47 209 PHE A N 1
ATOM 1671 C CA . PHE A 1 209 ? 16.522 -15.224 -19.471 1.00 54.47 209 PHE A CA 1
ATOM 1672 C C . PHE A 1 209 ? 16.645 -16.203 -18.298 1.00 54.47 209 PHE A C 1
ATOM 1674 O O . PHE A 1 209 ? 16.477 -15.804 -17.144 1.00 54.47 209 PHE A O 1
ATOM 1681 N N . ALA A 1 210 ? 16.887 -17.482 -18.601 1.00 46.88 210 ALA A N 1
ATOM 1682 C CA . ALA A 1 210 ? 16.876 -18.565 -17.620 1.00 46.88 210 ALA A CA 1
ATOM 1683 C C . ALA A 1 210 ? 17.963 -18.406 -16.534 1.00 46.88 210 ALA A C 1
ATOM 1685 O O . ALA A 1 210 ? 17.845 -18.995 -15.464 1.00 46.88 210 ALA A O 1
ATOM 1686 N N . ASP A 1 211 ? 18.955 -17.536 -16.764 1.00 43.19 211 ASP A N 1
ATOM 1687 C CA . ASP A 1 211 ? 20.229 -17.555 -16.038 1.00 43.19 211 ASP A CA 1
ATOM 1688 C C . ASP A 1 211 ? 20.573 -16.268 -15.261 1.00 43.19 211 ASP A C 1
ATOM 1690 O O . ASP A 1 211 ? 21.708 -16.094 -14.826 1.00 43.19 211 ASP A O 1
ATOM 1694 N N . LEU A 1 212 ? 19.627 -15.346 -15.032 1.00 44.03 212 LEU A N 1
ATOM 1695 C CA . LEU A 1 212 ? 19.912 -14.103 -14.281 1.00 44.03 212 LEU A CA 1
ATOM 1696 C C . LEU A 1 212 ? 19.770 -14.204 -12.754 1.00 44.03 212 LEU A C 1
ATOM 1698 O O . LEU A 1 212 ? 19.839 -13.182 -12.069 1.00 44.03 212 LEU A O 1
ATOM 1702 N N . LEU A 1 213 ? 19.612 -15.400 -12.187 1.00 41.47 213 LEU A N 1
ATOM 1703 C CA . LEU A 1 213 ? 19.840 -15.569 -10.754 1.00 41.47 213 LEU A CA 1
ATOM 1704 C C . LEU A 1 213 ? 21.317 -15.918 -10.532 1.00 41.47 213 LEU A C 1
ATOM 1706 O O . LEU A 1 213 ? 21.697 -17.062 -10.791 1.00 41.47 213 LEU A O 1
ATOM 1710 N N . PRO A 1 214 ? 22.157 -15.033 -9.958 1.00 39.88 214 PRO A N 1
ATOM 1711 C CA . PRO A 1 214 ? 23.199 -15.565 -9.098 1.00 39.88 214 PRO A CA 1
ATOM 1712 C C . PRO A 1 214 ? 22.488 -16.430 -8.052 1.00 39.88 214 PRO A C 1
ATOM 1714 O O . PRO A 1 214 ? 21.487 -16.006 -7.465 1.00 39.88 214 PRO A O 1
ATOM 1717 N N . ARG A 1 215 ? 22.970 -17.662 -7.844 1.00 42.47 215 ARG A N 1
ATOM 1718 C CA . ARG A 1 215 ? 22.616 -18.443 -6.652 1.00 42.47 215 ARG A CA 1
ATOM 1719 C C . ARG A 1 215 ? 22.826 -17.507 -5.467 1.00 42.47 215 ARG A C 1
ATOM 1721 O O . ARG A 1 215 ? 23.953 -17.093 -5.220 1.00 42.47 215 ARG A O 1
ATOM 1728 N N . SER A 1 216 ? 21.733 -17.083 -4.840 1.00 39.56 216 SER A N 1
ATOM 1729 C CA . SER A 1 216 ? 21.746 -16.047 -3.816 1.00 39.56 216 SER A CA 1
ATOM 1730 C C . SER A 1 216 ? 22.773 -16.393 -2.737 1.00 39.56 216 SER A C 1
ATOM 1732 O O . SER A 1 216 ? 22.591 -17.349 -1.989 1.00 39.56 216 SER A O 1
ATOM 1734 N N . SER A 1 217 ? 23.844 -15.605 -2.655 1.00 34.00 217 SER A N 1
ATOM 1735 C CA . SER A 1 217 ? 24.689 -15.493 -1.468 1.00 34.00 217 SER A CA 1
ATOM 1736 C C . SER A 1 217 ? 24.218 -14.333 -0.586 1.00 34.00 217 SER A C 1
ATOM 1738 O O . SER A 1 217 ? 25.026 -13.711 0.101 1.00 34.00 217 SER A O 1
ATOM 1740 N N . TYR A 1 218 ? 22.921 -13.997 -0.614 1.00 40.72 218 TYR A N 1
ATOM 1741 C CA . TYR A 1 218 ? 22.355 -13.099 0.385 1.00 40.72 218 TYR A CA 1
ATOM 1742 C C . TYR A 1 218 ? 22.214 -13.880 1.691 1.00 40.72 218 TYR A C 1
ATOM 1744 O O . TYR A 1 218 ? 21.232 -14.584 1.927 1.00 40.72 218 TYR A O 1
ATOM 1752 N N . ALA A 1 219 ? 23.233 -13.765 2.540 1.00 35.47 219 ALA A N 1
ATOM 1753 C CA . ALA A 1 219 ? 23.080 -14.052 3.952 1.00 35.47 219 ALA A CA 1
ATOM 1754 C C . ALA A 1 219 ? 22.023 -13.085 4.503 1.00 35.47 219 ALA A C 1
ATOM 1756 O O . ALA A 1 219 ? 22.149 -11.866 4.363 1.00 35.47 219 ALA A O 1
ATOM 1757 N N . MET A 1 220 ? 20.962 -13.636 5.096 1.00 36.31 220 MET A N 1
ATOM 1758 C CA . MET A 1 220 ? 20.013 -12.859 5.892 1.00 36.31 220 MET A CA 1
ATOM 1759 C C . MET A 1 220 ? 20.805 -11.991 6.882 1.00 36.31 220 MET A C 1
ATOM 1761 O O . MET A 1 220 ? 21.756 -12.500 7.484 1.00 36.31 220 MET A O 1
ATOM 1765 N N . PRO A 1 221 ? 20.441 -10.710 7.083 1.00 38.69 221 PRO A N 1
ATOM 1766 C CA . PRO A 1 221 ? 21.042 -9.909 8.139 1.00 38.69 221 PRO A CA 1
ATOM 1767 C C . PRO A 1 221 ? 20.979 -10.696 9.459 1.00 38.69 221 PRO A C 1
ATOM 1769 O O . PRO A 1 221 ? 19.954 -11.343 9.708 1.00 38.69 221 PRO A O 1
ATOM 1772 N N . PRO A 1 222 ? 22.017 -10.662 10.316 1.00 41.31 222 PRO A N 1
ATOM 1773 C CA . PRO A 1 222 ? 22.077 -11.467 11.543 1.00 41.31 222 PRO A CA 1
ATOM 1774 C C . PRO A 1 222 ? 20.832 -11.332 12.435 1.00 41.31 222 PRO A C 1
ATOM 1776 O O . PRO A 1 222 ? 20.460 -12.258 13.147 1.00 41.31 222 PRO A O 1
ATOM 1779 N N . THR A 1 223 ? 20.131 -10.202 12.327 1.00 41.78 223 THR A N 1
ATOM 1780 C CA . THR A 1 223 ? 18.876 -9.892 13.019 1.00 41.78 223 THR A CA 1
ATOM 1781 C C . THR A 1 223 ? 17.671 -10.734 12.588 1.00 41.78 223 THR A C 1
ATOM 1783 O O . THR A 1 223 ? 16.658 -10.690 13.269 1.00 41.78 223 THR A O 1
ATOM 1786 N N . TYR A 1 224 ? 17.746 -11.491 11.489 1.00 38.66 224 TYR A N 1
ATOM 1787 C CA . TYR A 1 224 ? 16.647 -12.326 10.979 1.00 38.66 224 TYR A CA 1
ATOM 1788 C C . TYR A 1 224 ? 17.017 -13.811 10.842 1.00 38.66 224 TYR A C 1
ATOM 1790 O O . TYR A 1 224 ? 16.184 -14.618 10.426 1.00 38.66 224 TYR A O 1
ATOM 1798 N N . ALA A 1 225 ? 18.236 -14.205 11.230 1.00 39.31 225 ALA A N 1
ATOM 1799 C CA . ALA A 1 225 ? 18.713 -15.586 11.128 1.00 39.31 225 ALA A CA 1
ATOM 1800 C C . ALA A 1 225 ? 17.865 -16.590 11.942 1.00 39.31 225 ALA A C 1
ATOM 1802 O O . ALA A 1 225 ? 17.779 -17.760 11.572 1.00 39.31 225 ALA A O 1
ATOM 1803 N N . TRP A 1 226 ? 17.166 -16.143 12.997 1.00 44.38 226 TRP A N 1
ATOM 1804 C CA . TRP A 1 226 ? 16.302 -17.013 13.807 1.00 44.38 226 TRP A CA 1
ATOM 1805 C C . TRP A 1 226 ? 15.009 -17.450 13.095 1.00 44.38 226 TRP A C 1
ATOM 1807 O O . TRP A 1 226 ? 14.384 -18.420 13.514 1.00 44.38 226 TRP A O 1
ATOM 1817 N N . LEU A 1 227 ? 14.571 -16.760 12.033 1.00 42.94 227 LEU A N 1
ATOM 1818 C CA . LEU A 1 227 ? 13.341 -17.125 11.313 1.00 42.94 227 LEU A CA 1
ATOM 1819 C C . LEU A 1 227 ? 13.524 -18.391 10.462 1.00 42.94 227 LEU A C 1
ATOM 1821 O O . LEU A 1 227 ? 12.557 -19.106 10.206 1.00 42.94 227 LEU A O 1
ATOM 1825 N N . ALA A 1 228 ? 14.763 -18.712 10.075 1.00 42.38 228 ALA A N 1
ATOM 1826 C CA . ALA A 1 228 ? 15.073 -19.910 9.300 1.00 42.38 228 ALA A CA 1
ATOM 1827 C C . ALA A 1 228 ? 14.851 -21.213 10.093 1.00 42.38 228 ALA A C 1
ATOM 1829 O O . ALA A 1 228 ? 14.514 -22.236 9.500 1.00 42.38 228 ALA A O 1
ATOM 1830 N N . SER A 1 229 ? 14.982 -21.190 11.426 1.00 37.59 229 SER A N 1
ATOM 1831 C CA . SER A 1 229 ? 14.837 -22.392 12.261 1.00 37.59 229 SER A CA 1
ATOM 1832 C C . SER A 1 229 ? 13.382 -22.752 12.584 1.00 37.59 229 SER A C 1
ATOM 1834 O O . SER A 1 229 ? 13.100 -23.909 12.887 1.00 37.59 229 SER A O 1
ATOM 1836 N N . GLN A 1 230 ? 12.438 -21.809 12.470 1.00 39.94 230 GLN A N 1
ATOM 1837 C CA . GLN A 1 230 ? 11.022 -22.046 12.793 1.00 39.94 230 GLN A CA 1
ATOM 1838 C C . GLN A 1 230 ? 10.173 -22.512 11.596 1.00 39.94 230 GLN A C 1
ATOM 1840 O O . GLN A 1 230 ? 9.108 -23.101 11.787 1.00 39.94 230 GLN A O 1
ATOM 1845 N N . GLY A 1 231 ? 10.651 -22.324 10.360 1.00 34.91 231 GLY A N 1
ATOM 1846 C CA . GLY A 1 231 ? 9.917 -22.696 9.143 1.00 34.91 231 GLY A CA 1
ATOM 1847 C C . GLY A 1 231 ? 9.688 -24.205 8.963 1.00 34.91 231 GLY A C 1
ATOM 1848 O O . GLY A 1 231 ? 8.665 -24.602 8.408 1.00 34.91 231 GLY A O 1
ATOM 1849 N N . ASN A 1 232 ? 10.580 -25.060 9.478 1.00 39.16 232 ASN A N 1
ATOM 1850 C CA . ASN A 1 232 ? 10.453 -26.522 9.351 1.00 39.16 232 ASN A CA 1
ATOM 1851 C C . ASN A 1 232 ? 9.396 -27.141 10.285 1.00 39.16 232 ASN A C 1
ATOM 1853 O O . ASN A 1 232 ? 8.869 -28.218 9.993 1.00 39.16 232 ASN A O 1
ATOM 1857 N N . ALA A 1 233 ? 9.047 -26.468 11.384 1.00 38.97 233 ALA A N 1
ATOM 1858 C CA . ALA A 1 233 ? 8.059 -26.976 12.335 1.00 38.97 233 ALA A CA 1
ATOM 1859 C C . ALA A 1 233 ? 6.616 -26.786 11.832 1.00 38.97 233 ALA A C 1
ATOM 1861 O O . ALA A 1 233 ? 5.761 -27.639 12.067 1.00 38.97 233 ALA A O 1
ATOM 1862 N N . TYR A 1 234 ? 6.347 -25.712 11.080 1.00 35.38 234 TYR A N 1
ATOM 1863 C CA . TYR A 1 234 ? 4.986 -25.365 10.653 1.00 35.38 234 TYR A CA 1
ATOM 1864 C C . TYR A 1 234 ? 4.471 -26.249 9.500 1.00 35.38 234 TYR A C 1
ATOM 1866 O O . TYR A 1 234 ? 3.309 -26.649 9.494 1.00 35.38 234 TYR A O 1
ATOM 1874 N N . TRP A 1 235 ? 5.344 -26.653 8.568 1.00 33.56 235 TRP A N 1
ATOM 1875 C CA . TRP A 1 235 ? 4.975 -27.555 7.463 1.00 33.56 235 TRP A CA 1
ATOM 1876 C C . TRP A 1 235 ? 4.742 -29.009 7.894 1.00 33.56 235 TRP A C 1
ATOM 1878 O O . TRP A 1 235 ? 4.000 -29.734 7.230 1.00 33.56 235 TRP A O 1
ATOM 1888 N N . SER A 1 236 ? 5.324 -29.426 9.020 1.00 39.72 236 SER A N 1
ATOM 1889 C CA . SER A 1 236 ? 5.116 -30.765 9.587 1.00 39.72 236 SER A CA 1
ATOM 1890 C C . SER A 1 236 ? 3.777 -30.884 10.331 1.00 39.72 236 SER A C 1
ATOM 1892 O O . SER A 1 236 ? 3.235 -31.979 10.433 1.00 39.72 236 SER A O 1
ATOM 1894 N N . ALA A 1 237 ? 3.204 -29.763 10.788 1.00 39.94 237 ALA A N 1
ATOM 1895 C CA . ALA A 1 237 ? 1.949 -29.728 11.545 1.00 39.94 237 ALA A CA 1
ATOM 1896 C C . ALA A 1 237 ? 0.674 -29.624 10.675 1.00 39.94 237 ALA A C 1
ATOM 1898 O O . ALA A 1 237 ? -0.424 -29.811 11.189 1.00 39.94 237 ALA A O 1
ATOM 1899 N N . MET A 1 238 ? 0.792 -29.356 9.365 1.00 32.50 238 MET A N 1
ATOM 1900 C CA . MET A 1 238 ? -0.355 -29.195 8.443 1.00 32.50 238 MET A CA 1
ATOM 1901 C C . MET A 1 238 ? -0.653 -30.413 7.543 1.00 32.50 238 MET A C 1
ATOM 1903 O O . MET A 1 238 ? -1.484 -30.329 6.641 1.00 32.50 238 MET A O 1
ATOM 1907 N N . ARG A 1 239 ? -0.022 -31.570 7.774 1.00 37.22 239 ARG A N 1
ATOM 1908 C CA . ARG A 1 239 ? -0.405 -32.849 7.141 1.00 37.22 239 ARG A CA 1
ATOM 1909 C C . ARG A 1 239 ? -1.084 -33.717 8.210 1.00 37.22 239 ARG A C 1
ATOM 1911 O O . ARG A 1 239 ? -0.345 -34.405 8.910 1.00 37.22 239 ARG A O 1
ATOM 1918 N N . PRO A 1 240 ? -2.426 -33.710 8.389 1.00 35.47 240 PRO A N 1
ATOM 1919 C CA . PRO A 1 240 ? -3.314 -34.357 7.411 1.00 35.47 240 PRO A CA 1
ATOM 1920 C C . PRO A 1 240 ? -4.802 -33.905 7.448 1.00 35.47 240 PRO A C 1
ATOM 1922 O O . PRO A 1 240 ? -5.527 -34.299 8.351 1.00 35.47 240 PRO A O 1
ATOM 1925 N N . VAL A 1 241 ? -5.327 -33.217 6.426 1.00 33.91 241 VAL A N 1
ATOM 1926 C CA . VAL A 1 241 ? -6.771 -33.299 6.076 1.00 33.91 241 VAL A CA 1
ATOM 1927 C C . VAL A 1 241 ? -6.938 -33.120 4.568 1.00 33.91 241 VAL A C 1
ATOM 1929 O O . VAL A 1 241 ? -7.415 -32.095 4.111 1.00 33.91 241 VAL A O 1
ATOM 1932 N N . LEU A 1 242 ? -6.491 -34.099 3.785 1.00 31.97 242 LEU A N 1
ATOM 1933 C CA . LEU A 1 242 ? -6.983 -34.347 2.425 1.00 31.97 242 LEU A CA 1
ATOM 1934 C C . LEU A 1 242 ? -6.747 -35.831 2.114 1.00 31.97 242 LEU A C 1
ATOM 1936 O O . LEU A 1 242 ? -5.694 -36.222 1.609 1.00 31.97 242 LEU A O 1
ATOM 1940 N N . ARG A 1 243 ? -7.720 -36.671 2.466 1.00 29.66 243 ARG A N 1
ATOM 1941 C CA . ARG A 1 243 ? -7.940 -37.976 1.838 1.00 29.66 243 ARG A CA 1
ATOM 1942 C C . ARG A 1 243 ? -9.446 -38.139 1.646 1.00 29.66 243 ARG A C 1
ATOM 1944 O O . ARG A 1 243 ? -10.142 -38.201 2.648 1.00 29.66 243 ARG A O 1
ATOM 1951 N N . TYR A 1 244 ? -9.814 -38.185 0.363 1.00 37.25 244 TYR A N 1
ATOM 1952 C CA . TYR A 1 244 ? -11.061 -38.633 -0.272 1.00 37.25 244 TYR A CA 1
ATOM 1953 C C . TYR A 1 244 ? -12.384 -38.139 0.314 1.00 37.25 244 TYR A C 1
ATOM 1955 O O . TYR A 1 244 ? -12.789 -38.626 1.387 1.00 37.25 244 TYR A O 1
#

Foldseek 3Di:
DLLVLLLVQLQVQLCVVLVHSVLLPVVDPSHFDADDPLNVLLQVQQFDDVVTDGDPPGDDSCRSSVPDDLVSSLSVQVPHDLVSQLRSQLRQQVQDPPRGSVQRSDPVSSVVVSVLSVLLVVLVVCVVVVHDCLDLVSFVVPDPDSQVSLVRVVVNVVSSLNSSCSRPVVVSVVLVPDPVNLQSNQCSHPVLVVVCVVPVPCSVVPDSPPPPDDPDPPDDDPVCPVVVVCVVVVVVVPPDDDDD

Radius of gyration: 21.27 Å; Cα contacts (8 Å, |Δi|>4): 208; chains: 1; bounding box: 58×52×53 Å

pLDDT: mean 84.36, std 19.99, range [29.66, 98.56]

Sequence (244 aa):
MYEVTLRNAIHAAASKFAKNANWYDYSQTWALSLHGTTKDKITDELYSGTPPLRRAPQPTPDAVVSSLSFGFWNGFLNGLTSREQPRILTDTFAFHPHSKPKHWSITSNVSDLMEKLQKIQRLRNAVAHLEPIWKKHRLKGTETHWSHCVVSLRELHDDMMQIISWCCPHAASAIEHSYARRLFLSICSTNAVKAFKAEPFAAGRMTPFADLLPRSSYAMPPTYAWLASQGNAYWSAMRPVLRY

Secondary structure (DSSP, 8-state):
-HHHHHHHHHHHHHHHHHTSTTTT-TTSTTS----HHHHHHHHHHHEETTTTEE-SSPPPHHHHHHHS-HHHHHHHHHT--TTTHHHHHHHHTTTSTT-SHHHHTSHHHHHHHHHHHHHHHHHHHHHHTT--TTSGGGTTS---SHHHHHHHHHHHHHHHHHHHHHH-HHHHHHHHTSHHHHHHHHHSSHHHHHHHHH-TTTGGG----TT-------PPPGGGTTHHHHHHHHHHHS--S---

Solvent-accessible surface area (backbone atoms only — not comparable to full-atom values): 14212 Å² total; per-residue (Å²): 108,66,67,59,51,51,49,52,25,43,50,51,19,43,17,60,73,49,71,33,75,60,23,74,45,68,93,41,93,68,29,52,84,65,61,69,70,50,35,51,55,52,45,63,66,48,31,47,77,85,76,78,36,72,44,84,75,70,76,50,55,67,55,50,61,68,71,55,55,78,68,44,56,58,48,47,64,71,56,45,49,90,78,48,35,15,55,34,50,22,56,20,27,56,58,36,98,66,52,36,44,79,48,49,64,36,65,68,60,43,49,55,51,51,50,52,54,49,52,53,48,54,51,52,49,27,60,75,69,72,42,81,71,72,43,42,93,72,54,89,58,75,61,86,47,75,64,48,35,38,51,47,54,49,52,53,50,48,52,51,47,51,53,34,31,14,45,36,53,67,61,31,54,55,44,72,74,28,66,66,47,53,48,48,57,41,62,54,32,69,66,42,52,51,46,30,73,76,37,67,88,54,43,86,71,59,68,70,65,90,74,78,67,72,82,78,81,74,72,67,59,81,92,53,55,73,61,69,73,56,58,69,59,60,68,65,71,70,71,85,88,86,79,134